Protein AF-A0A101ISM5-F1 (afdb_monomer_lite)

Organism: NCBI:txid2198

pLDDT: mean 78.69, std 13.09, range [30.47, 94.75]

Structure (mmCIF, N/CA/C/O backbone):
data_AF-A0A101ISM5-F1
#
_entry.id   AF-A0A101ISM5-F1
#
loop_
_atom_site.group_PDB
_atom_site.id
_atom_site.type_symbol
_atom_site.label_atom_id
_atom_site.label_alt_id
_atom_site.label_comp_id
_atom_site.label_asym_id
_atom_site.label_entity_id
_atom_site.label_seq_id
_atom_site.pdbx_PDB_ins_code
_atom_site.Cartn_x
_atom_site.Cartn_y
_atom_site.Cartn_z
_atom_site.occupancy
_atom_site.B_iso_or_equiv
_atom_site.auth_seq_id
_atom_site.auth_comp_id
_atom_site.auth_asym_id
_atom_site.auth_atom_id
_atom_site.pdbx_PDB_model_num
ATOM 1 N N . THR A 1 1 ? 7.641 29.509 -2.099 1.00 71.19 1 THR A N 1
ATOM 2 C CA . THR A 1 1 ? 7.138 29.286 -0.726 1.00 71.19 1 THR A CA 1
ATOM 3 C C . THR A 1 1 ? 8.005 28.222 -0.082 1.00 71.19 1 THR A C 1
ATOM 5 O O . THR A 1 1 ? 8.695 27.517 -0.811 1.00 71.19 1 THR A O 1
ATOM 8 N N . ASP A 1 2 ? 7.978 28.062 1.239 1.00 62.50 2 ASP A N 1
ATOM 9 C CA . ASP A 1 2 ? 8.777 27.018 1.908 1.00 62.50 2 ASP A CA 1
ATOM 10 C C . ASP A 1 2 ? 8.403 25.605 1.426 1.00 62.50 2 ASP A C 1
ATOM 12 O O . ASP A 1 2 ? 9.260 24.740 1.279 1.00 62.50 2 ASP A O 1
ATOM 16 N N . VAL A 1 3 ? 7.132 25.402 1.059 1.00 55.06 3 VAL A N 1
ATOM 17 C CA . VAL A 1 3 ? 6.641 24.162 0.438 1.00 55.06 3 VAL A CA 1
ATOM 18 C C . VAL A 1 3 ? 7.275 23.925 -0.932 1.00 55.06 3 VAL A C 1
ATOM 20 O O . VAL A 1 3 ? 7.719 22.818 -1.216 1.00 55.06 3 VAL A O 1
ATOM 23 N N . GLU A 1 4 ? 7.352 24.955 -1.780 1.00 59.62 4 GLU A N 1
ATOM 24 C CA . GLU A 1 4 ? 8.033 24.840 -3.075 1.00 59.62 4 GLU A CA 1
ATOM 25 C C . GLU A 1 4 ? 9.515 24.505 -2.884 1.00 59.62 4 GLU A C 1
ATOM 27 O O . GLU A 1 4 ? 10.037 23.660 -3.608 1.00 59.62 4 GLU A O 1
ATOM 32 N N . LEU A 1 5 ? 10.176 25.104 -1.886 1.00 68.94 5 LEU A N 1
ATOM 33 C CA . LEU A 1 5 ? 11.575 24.815 -1.573 1.00 68.94 5 LEU A CA 1
ATOM 34 C C . LEU A 1 5 ? 11.770 23.347 -1.168 1.00 68.94 5 LEU A C 1
ATOM 36 O O . LEU A 1 5 ? 12.603 22.667 -1.760 1.00 68.94 5 LEU A O 1
ATOM 40 N N . ALA A 1 6 ? 10.950 22.834 -0.246 1.00 60.19 6 ALA A N 1
ATOM 41 C CA . ALA A 1 6 ? 10.998 21.436 0.182 1.00 60.19 6 ALA A CA 1
ATOM 42 C C . ALA A 1 6 ? 10.691 20.459 -0.970 1.00 60.19 6 ALA A C 1
ATOM 44 O O . ALA A 1 6 ? 11.311 19.400 -1.084 1.00 60.19 6 ALA A O 1
ATOM 45 N N . CYS A 1 7 ? 9.767 20.820 -1.870 1.00 60.38 7 CYS A N 1
ATOM 46 C CA . CYS A 1 7 ? 9.518 20.050 -3.087 1.00 60.38 7 CYS A CA 1
ATOM 47 C C . CYS A 1 7 ? 10.750 20.011 -3.994 1.00 60.38 7 CYS A C 1
ATOM 49 O O . CYS A 1 7 ? 11.085 18.940 -4.497 1.00 60.38 7 CYS A O 1
ATOM 51 N N . PHE A 1 8 ? 11.435 21.141 -4.195 1.00 79.81 8 PHE A N 1
ATOM 52 C CA . PHE A 1 8 ? 12.680 21.155 -4.960 1.00 79.81 8 PHE A CA 1
ATOM 53 C C . PHE A 1 8 ? 13.759 20.320 -4.275 1.00 79.81 8 PHE A C 1
ATOM 55 O O . PHE A 1 8 ? 14.357 19.485 -4.939 1.00 79.81 8 PHE A O 1
ATOM 62 N N . GLU A 1 9 ? 13.974 20.468 -2.970 1.00 75.12 9 GLU A N 1
ATOM 63 C CA . GLU A 1 9 ? 14.980 19.698 -2.228 1.00 75.12 9 GLU A CA 1
ATOM 64 C C . GLU A 1 9 ? 14.767 18.184 -2.350 1.00 75.12 9 GLU A C 1
ATOM 66 O O . GLU A 1 9 ? 15.716 17.445 -2.619 1.00 75.12 9 GLU A O 1
ATOM 71 N N . ASN A 1 10 ? 13.520 17.720 -2.237 1.00 65.19 10 ASN A N 1
ATOM 72 C CA . ASN A 1 10 ? 13.190 16.305 -2.371 1.00 65.19 10 ASN A CA 1
ATOM 73 C C . ASN A 1 10 ? 13.305 15.822 -3.831 1.00 65.19 10 ASN A C 1
ATOM 75 O O . ASN A 1 10 ? 14.076 14.906 -4.122 1.00 65.19 10 ASN A O 1
ATOM 79 N N . LEU A 1 11 ? 12.613 16.478 -4.771 1.00 75.06 11 LEU A N 1
ATOM 80 C CA . LEU A 1 11 ? 12.537 16.037 -6.170 1.00 75.06 11 LEU A CA 1
ATOM 81 C C . LEU A 1 11 ? 13.864 16.183 -6.922 1.00 75.06 11 LEU A C 1
ATOM 83 O O . LEU A 1 11 ? 14.089 15.489 -7.911 1.00 75.06 11 LEU A O 1
ATOM 87 N N . TRP A 1 12 ? 14.742 17.090 -6.489 1.00 83.12 12 TRP A N 1
ATOM 88 C CA . TRP A 1 12 ? 16.084 17.256 -7.052 1.00 83.12 12 TRP A CA 1
ATOM 89 C C . TRP A 1 12 ? 17.178 16.518 -6.290 1.00 83.12 12 TRP A C 1
ATOM 91 O O . TRP A 1 12 ? 18.335 16.582 -6.716 1.00 83.12 12 TRP A O 1
ATOM 101 N N . SER A 1 13 ? 16.838 15.795 -5.222 1.00 79.19 13 SER A N 1
ATOM 102 C CA . SER A 1 13 ? 17.771 14.873 -4.583 1.00 79.19 13 SER A CA 1
ATOM 103 C C . SER A 1 13 ? 18.265 13.824 -5.587 1.00 79.19 13 SER A C 1
ATOM 105 O O . SER A 1 13 ? 17.582 13.489 -6.562 1.00 79.19 13 SER A O 1
ATOM 107 N N . GLU A 1 14 ? 19.464 13.283 -5.366 1.00 85.38 14 GLU A N 1
ATOM 108 C CA . GLU A 1 14 ? 19.982 12.197 -6.208 1.00 85.38 14 GLU A CA 1
ATOM 109 C C . GLU A 1 14 ? 19.072 10.961 -6.148 1.00 85.38 14 GLU A C 1
ATOM 111 O O . GLU A 1 14 ? 18.864 10.314 -7.169 1.00 85.38 14 GLU A O 1
ATOM 116 N N . HIS A 1 15 ? 18.474 10.698 -4.981 1.00 76.75 15 HIS A N 1
ATOM 117 C CA . HIS A 1 15 ? 17.564 9.578 -4.741 1.00 76.75 15 HIS A CA 1
ATOM 118 C C . HIS A 1 15 ? 16.323 9.616 -5.646 1.00 76.75 15 HIS A C 1
ATOM 120 O O . HIS A 1 15 ? 15.922 8.584 -6.170 1.00 76.75 15 HIS A O 1
ATOM 126 N N . CYS A 1 16 ? 15.747 10.800 -5.884 1.00 71.38 16 CYS A N 1
ATOM 127 C CA . CYS A 1 16 ? 14.566 10.936 -6.742 1.00 71.38 16 CYS A CA 1
ATOM 128 C C . CYS A 1 16 ? 14.903 11.220 -8.213 1.00 71.38 16 CYS A C 1
ATOM 130 O O . CYS A 1 16 ? 14.173 10.804 -9.110 1.00 71.38 16 CYS A O 1
ATOM 132 N N . SER A 1 17 ? 15.978 11.966 -8.485 1.00 82.38 17 SER A N 1
ATOM 133 C CA . SER A 1 17 ? 16.252 12.490 -9.833 1.00 82.38 17 SER A CA 1
ATOM 134 C C . SER A 1 17 ? 17.306 11.724 -10.623 1.00 82.38 17 SER A C 1
ATOM 136 O O . SER A 1 17 ? 17.418 11.945 -11.836 1.00 82.38 17 SER A O 1
ATOM 138 N N . TYR A 1 18 ? 18.082 10.853 -9.964 1.00 85.69 18 TYR A N 1
ATOM 139 C CA . TYR A 1 18 ? 19.174 10.092 -10.577 1.00 85.69 18 TYR A CA 1
ATOM 140 C C . TYR A 1 18 ? 20.141 10.995 -11.360 1.00 85.69 18 TYR A C 1
ATOM 142 O O . TYR A 1 18 ? 20.622 10.641 -12.436 1.00 85.69 18 TYR A O 1
ATOM 150 N N . ARG A 1 19 ? 20.370 12.227 -10.891 1.00 89.50 19 ARG A N 1
ATOM 151 C CA . ARG A 1 19 ? 21.011 13.294 -11.674 1.00 89.50 19 ARG A CA 1
ATOM 152 C C . ARG A 1 19 ? 22.393 12.895 -12.180 1.00 89.50 19 ARG A C 1
ATOM 154 O O . ARG A 1 19 ? 22.721 13.191 -13.330 1.00 89.50 19 ARG A O 1
ATOM 161 N N . SER A 1 20 ? 23.184 12.229 -11.347 1.00 91.94 20 SER A N 1
ATOM 162 C CA . SER A 1 20 ? 24.537 11.795 -11.697 1.00 91.94 20 SER A CA 1
ATOM 163 C C . SER A 1 20 ? 24.559 10.532 -12.566 1.00 91.94 20 SER A C 1
ATOM 165 O O . SER A 1 20 ? 25.438 10.375 -13.413 1.00 91.94 20 SER A O 1
ATOM 167 N N . THR A 1 21 ? 23.575 9.646 -12.400 1.00 90.56 21 THR A N 1
ATOM 168 C CA . THR A 1 21 ? 23.575 8.293 -12.982 1.00 90.56 21 THR A CA 1
ATOM 169 C C . THR A 1 21 ? 22.710 8.165 -14.235 1.00 90.56 21 THR A C 1
ATOM 171 O O . THR A 1 21 ? 22.999 7.338 -15.099 1.00 90.56 21 THR A O 1
ATOM 174 N N . ARG A 1 22 ? 21.703 9.025 -14.417 1.00 90.69 22 ARG A N 1
ATOM 175 C CA . ARG A 1 22 ? 20.776 9.017 -15.561 1.00 90.69 22 ARG A CA 1
ATOM 176 C C . ARG A 1 22 ? 21.466 9.008 -16.934 1.00 90.69 22 ARG A C 1
ATOM 178 O O . ARG A 1 22 ? 20.986 8.274 -17.800 1.00 90.69 22 ARG A O 1
ATOM 185 N N . PRO A 1 23 ? 22.553 9.768 -17.195 1.00 92.75 23 PRO A N 1
ATOM 186 C CA . PRO A 1 23 ? 23.247 9.695 -18.483 1.00 92.75 23 PRO A CA 1
ATOM 187 C C . PRO A 1 23 ? 23.843 8.312 -18.761 1.00 92.75 23 PRO A C 1
ATOM 189 O O . PRO A 1 23 ? 23.818 7.865 -19.904 1.00 92.75 23 PRO A O 1
ATOM 192 N N . LEU A 1 24 ? 24.333 7.630 -17.721 1.00 94.00 24 LEU A N 1
ATOM 193 C CA . LEU A 1 24 ? 24.894 6.286 -17.820 1.00 94.00 24 LEU A CA 1
ATOM 194 C C . LEU A 1 24 ? 23.792 5.233 -17.962 1.00 94.00 24 LEU A C 1
ATOM 196 O O . LEU A 1 24 ? 23.883 4.379 -18.830 1.00 94.00 24 LEU A O 1
ATOM 200 N N . LEU A 1 25 ? 22.715 5.317 -17.177 1.00 89.69 25 LEU A N 1
ATOM 201 C CA . LEU A 1 25 ? 21.609 4.351 -17.242 1.00 89.69 25 LEU A CA 1
ATOM 202 C C . LEU A 1 25 ? 20.943 4.303 -18.626 1.00 89.69 25 LEU A C 1
ATOM 204 O O . LEU A 1 25 ? 20.472 3.254 -19.053 1.00 89.69 25 LEU A O 1
ATOM 208 N N . ARG A 1 26 ? 20.961 5.418 -19.367 1.00 89.19 26 ARG A N 1
ATOM 209 C CA . ARG A 1 26 ? 20.464 5.491 -20.750 1.00 89.19 26 ARG A CA 1
ATOM 210 C C . ARG A 1 26 ? 21.277 4.687 -21.764 1.00 89.19 26 ARG A C 1
ATOM 212 O O . ARG A 1 26 ? 20.794 4.502 -22.876 1.00 89.19 26 ARG A O 1
ATOM 219 N N . THR A 1 27 ? 22.492 4.257 -21.430 1.00 93.62 27 THR A N 1
ATOM 220 C CA . THR A 1 27 ? 23.317 3.444 -22.337 1.00 93.62 27 THR A CA 1
ATOM 221 C C . THR A 1 27 ? 23.001 1.955 -22.237 1.00 93.62 27 THR A C 1
ATOM 223 O O . THR A 1 27 ? 23.425 1.186 -23.099 1.00 93.62 27 THR A O 1
ATOM 226 N N . LEU A 1 28 ? 22.256 1.539 -21.208 1.00 93.06 28 LEU A N 1
ATOM 227 C CA . LEU A 1 28 ? 21.867 0.149 -21.021 1.00 93.06 28 LEU A CA 1
ATOM 228 C C . LEU A 1 28 ? 20.813 -0.267 -22.060 1.00 93.06 28 LEU A C 1
ATOM 230 O O . LEU A 1 28 ? 19.957 0.540 -22.429 1.00 93.06 28 LEU A O 1
ATOM 234 N N . PRO A 1 29 ? 20.835 -1.524 -22.532 1.00 91.25 29 PRO A N 1
ATOM 235 C CA . PRO A 1 29 ? 19.789 -2.039 -23.403 1.00 91.25 29 PRO A CA 1
ATOM 236 C C . PRO A 1 29 ? 18.484 -2.193 -22.613 1.00 91.25 29 PRO A C 1
ATOM 238 O O . PRO A 1 29 ? 18.418 -2.944 -21.644 1.00 91.25 29 PRO A O 1
ATOM 241 N N . THR A 1 30 ? 17.442 -1.480 -23.034 1.00 88.75 30 THR A N 1
ATOM 242 C CA . THR A 1 30 ? 16.145 -1.425 -22.333 1.00 88.75 30 THR A CA 1
ATOM 243 C C . THR A 1 30 ? 14.970 -1.966 -23.145 1.00 88.75 30 THR A C 1
ATOM 245 O O . THR A 1 30 ? 13.842 -1.976 -22.659 1.00 88.75 30 THR A O 1
ATOM 248 N N . ALA A 1 31 ? 15.221 -2.424 -24.372 1.00 87.75 31 ALA A N 1
ATOM 249 C CA . ALA A 1 31 ? 14.213 -2.945 -25.287 1.00 87.75 31 ALA A CA 1
ATOM 250 C C . ALA A 1 31 ? 14.601 -4.341 -25.793 1.00 87.75 31 ALA A C 1
ATOM 252 O O . ALA A 1 31 ? 15.780 -4.645 -25.972 1.00 87.75 31 ALA A O 1
ATOM 253 N N . GLY A 1 32 ? 13.596 -5.174 -26.057 1.00 91.88 32 GLY A N 1
ATOM 254 C CA . GLY A 1 32 ? 13.744 -6.529 -26.585 1.00 91.88 32 GLY A CA 1
ATOM 255 C C . GLY A 1 32 ? 12.377 -7.143 -26.888 1.00 91.88 32 GLY A C 1
ATOM 256 O O . GLY A 1 32 ? 11.368 -6.624 -26.419 1.00 91.88 32 GLY A O 1
ATOM 257 N N . SER A 1 33 ? 12.329 -8.236 -27.659 1.00 91.94 33 SER A N 1
ATOM 258 C CA . SER A 1 33 ? 11.064 -8.903 -28.036 1.00 91.94 33 SER A CA 1
ATOM 259 C C . SER A 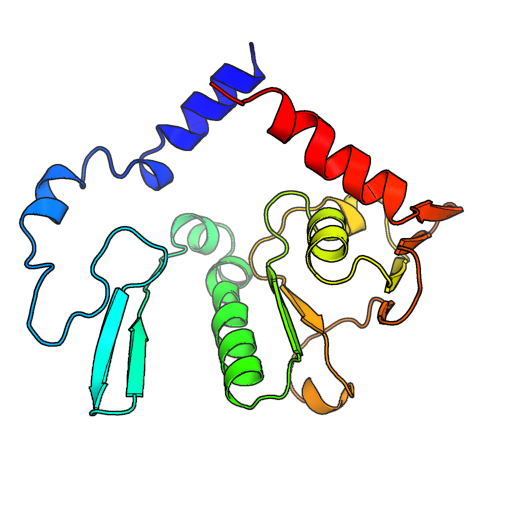1 33 ? 10.259 -9.386 -26.830 1.00 91.94 33 SER A C 1
ATOM 261 O O . SER A 1 33 ? 9.031 -9.372 -26.853 1.00 91.94 33 SER A O 1
ATOM 263 N N . GLU A 1 34 ? 10.965 -9.757 -25.763 1.00 92.31 34 GLU A N 1
ATOM 264 C CA . GLU A 1 34 ? 10.369 -10.228 -24.516 1.00 92.31 34 GLU A CA 1
ATOM 265 C C . GLU A 1 34 ? 10.096 -9.094 -23.521 1.00 92.31 34 GLU A C 1
ATOM 267 O O . GLU A 1 34 ? 9.502 -9.335 -22.478 1.00 92.31 34 GLU A O 1
ATOM 272 N N . VAL A 1 35 ? 10.505 -7.852 -23.800 1.00 90.06 35 VAL A N 1
ATOM 273 C CA . VAL A 1 35 ? 10.257 -6.716 -22.901 1.00 90.06 35 VAL A CA 1
ATOM 274 C C . VAL A 1 35 ? 8.894 -6.121 -23.236 1.00 90.06 35 VAL A C 1
ATOM 276 O O . VAL A 1 35 ? 8.731 -5.453 -24.253 1.00 90.06 35 VAL A O 1
ATOM 279 N N . LEU A 1 36 ? 7.908 -6.365 -22.373 1.00 82.00 36 LEU A N 1
ATOM 280 C CA . LEU A 1 36 ? 6.557 -5.816 -22.517 1.00 82.00 36 LEU A CA 1
ATOM 281 C C . LEU A 1 36 ? 6.489 -4.372 -22.005 1.00 82.00 36 LEU A C 1
ATOM 283 O O . LEU A 1 36 ? 5.825 -3.537 -22.615 1.00 82.00 36 LEU A O 1
ATOM 287 N N . LEU A 1 37 ? 7.202 -4.083 -20.911 1.00 82.94 37 LEU A N 1
ATOM 288 C CA . LEU A 1 37 ? 7.383 -2.744 -20.352 1.00 82.94 37 LEU A CA 1
ATOM 289 C C . LEU A 1 37 ? 8.827 -2.591 -19.858 1.00 82.94 37 LEU A C 1
ATOM 291 O O . LEU A 1 37 ? 9.281 -3.351 -19.004 1.00 82.94 37 LEU A O 1
ATOM 295 N N . GLY A 1 38 ? 9.556 -1.631 -20.429 1.00 79.31 38 GLY A N 1
ATOM 296 C CA . GLY A 1 38 ? 10.930 -1.310 -20.038 1.00 79.31 38 GLY A CA 1
ATOM 297 C C . GLY A 1 38 ? 11.013 -0.338 -18.850 1.00 79.31 38 GLY A C 1
ATOM 298 O O . GLY A 1 38 ? 9.994 0.010 -18.259 1.00 79.31 38 GLY A O 1
ATOM 299 N N . PRO A 1 39 ? 12.220 0.143 -18.505 1.00 76.25 39 PRO A N 1
ATOM 300 C CA . PRO A 1 39 ? 12.436 1.094 -17.415 1.00 76.25 39 PRO A CA 1
ATOM 301 C C . PRO A 1 39 ? 11.712 2.427 -17.647 1.00 76.25 39 PRO A C 1
ATOM 303 O O . PRO A 1 39 ? 11.758 2.978 -18.749 1.00 76.25 39 PRO A O 1
ATOM 306 N N . GLY A 1 40 ? 11.106 2.973 -16.591 1.00 69.06 40 GLY A N 1
ATOM 307 C CA . GLY A 1 40 ? 10.321 4.213 -16.643 1.00 69.06 40 GLY A CA 1
ATOM 308 C C . GLY A 1 40 ? 9.084 4.208 -15.741 1.00 69.06 40 GLY A C 1
ATOM 309 O O . GLY A 1 40 ? 8.512 5.269 -15.516 1.00 69.06 40 GLY A O 1
ATOM 310 N N . ASP A 1 41 ? 8.725 3.036 -15.225 1.00 67.38 41 ASP A N 1
ATOM 311 C CA . ASP A 1 41 ? 7.679 2.792 -14.229 1.00 67.38 41 ASP A CA 1
ATOM 312 C C . ASP A 1 41 ? 8.282 2.028 -13.027 1.00 67.38 41 ASP A C 1
ATOM 314 O O . ASP A 1 41 ? 9.475 1.700 -13.050 1.00 67.38 41 ASP A O 1
ATOM 318 N N . ASP A 1 42 ? 7.485 1.715 -12.003 1.00 65.81 42 ASP A N 1
ATOM 319 C CA . ASP A 1 42 ? 7.959 1.107 -10.740 1.00 65.81 42 ASP A CA 1
ATOM 320 C C . ASP A 1 42 ? 8.550 -0.314 -10.899 1.00 65.81 42 ASP A C 1
ATOM 322 O O . ASP A 1 42 ? 9.284 -0.801 -10.035 1.00 65.81 42 ASP A O 1
ATOM 326 N N . ALA A 1 43 ? 8.255 -1.000 -12.007 1.00 66.75 43 ALA A N 1
ATOM 327 C CA . ALA A 1 43 ? 8.825 -2.303 -12.343 1.00 66.75 43 ALA A CA 1
ATOM 328 C C . ALA A 1 43 ? 8.909 -2.509 -13.861 1.00 66.75 43 ALA A C 1
ATOM 330 O O . ALA A 1 43 ? 8.068 -2.030 -14.623 1.00 66.75 43 ALA A O 1
ATOM 331 N N . ALA A 1 44 ? 9.893 -3.293 -14.301 1.00 74.50 44 ALA A N 1
ATOM 332 C CA . ALA A 1 44 ? 9.944 -3.782 -15.674 1.00 74.50 44 ALA A CA 1
ATOM 333 C C . ALA A 1 44 ? 9.053 -5.022 -15.820 1.00 74.50 44 ALA A C 1
ATOM 335 O O . ALA A 1 44 ? 9.010 -5.869 -14.926 1.00 74.50 44 ALA A O 1
ATOM 336 N N . ILE A 1 45 ? 8.378 -5.164 -16.960 1.00 79.81 45 ILE A N 1
ATOM 337 C CA . ILE A 1 45 ? 7.553 -6.336 -17.267 1.00 79.81 45 ILE A CA 1
ATOM 338 C C . ILE A 1 45 ? 8.161 -7.075 -18.450 1.00 79.81 45 ILE A C 1
ATOM 340 O O . ILE A 1 45 ? 8.310 -6.514 -19.539 1.00 79.81 45 ILE A O 1
ATOM 344 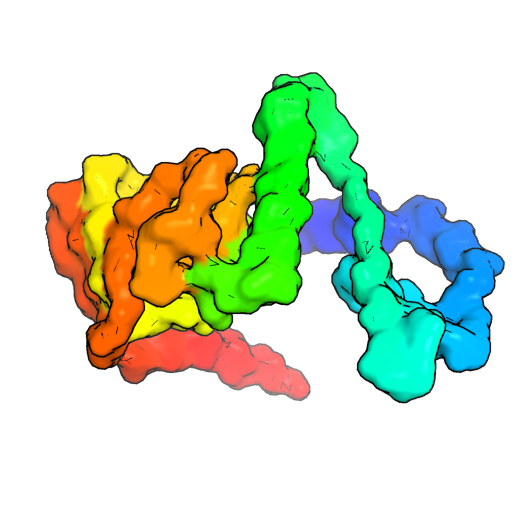N N . VAL A 1 46 ? 8.468 -8.354 -18.251 1.00 84.75 46 VAL A N 1
ATOM 345 C CA . VAL A 1 46 ? 9.028 -9.230 -19.284 1.00 84.75 46 VAL A CA 1
ATOM 346 C C . VAL A 1 46 ? 8.139 -10.446 -19.513 1.00 84.75 46 VAL A C 1
ATOM 348 O O . VAL A 1 46 ? 7.575 -11.009 -18.577 1.00 84.75 46 VAL A O 1
ATOM 351 N N . ARG A 1 47 ? 7.987 -10.859 -20.769 1.00 85.94 47 ARG A N 1
ATOM 352 C CA . ARG A 1 47 ? 7.262 -12.067 -21.155 1.00 85.94 47 ARG A CA 1
ATOM 353 C C . ARG A 1 47 ? 8.019 -13.292 -20.651 1.00 85.94 47 ARG A C 1
ATOM 355 O O . ARG A 1 47 ? 9.229 -13.397 -20.825 1.00 85.94 47 ARG A O 1
ATOM 362 N N . PHE A 1 48 ? 7.289 -14.220 -20.042 1.00 87.44 48 PHE A N 1
ATOM 363 C CA . PHE A 1 48 ? 7.823 -15.512 -19.612 1.00 87.44 48 PHE A CA 1
ATOM 364 C C . PHE A 1 48 ? 7.258 -16.663 -20.449 1.00 87.44 48 PHE A C 1
ATOM 366 O O . PHE A 1 48 ? 7.965 -17.620 -20.752 1.00 87.44 48 PHE A O 1
ATOM 373 N N . SER A 1 49 ? 5.993 -16.552 -20.864 1.00 89.62 49 SER A N 1
ATOM 374 C CA . SER A 1 49 ? 5.345 -17.449 -21.821 1.00 89.62 49 SER A CA 1
ATOM 375 C C . SER A 1 49 ? 4.255 -16.712 -22.610 1.00 89.62 49 SER A C 1
ATOM 377 O O . SER A 1 49 ? 4.028 -15.514 -22.425 1.00 89.62 49 SER A O 1
ATOM 379 N N . ASP A 1 50 ? 3.538 -17.424 -23.479 1.00 84.56 50 ASP A N 1
ATOM 380 C CA . ASP A 1 50 ? 2.424 -16.853 -24.246 1.00 84.56 50 ASP A CA 1
ATOM 381 C C . ASP A 1 50 ? 1.290 -16.318 -23.357 1.00 84.56 50 ASP A C 1
ATOM 383 O O . ASP A 1 50 ? 0.578 -15.394 -23.747 1.00 84.56 50 ASP A O 1
ATOM 387 N N . THR A 1 51 ? 1.144 -16.864 -22.148 1.00 84.31 51 THR A N 1
ATOM 388 C CA . THR A 1 51 ? 0.055 -16.542 -21.215 1.00 84.31 51 THR A CA 1
ATOM 389 C C . THR A 1 51 ? 0.529 -15.908 -19.907 1.00 84.31 51 THR A C 1
ATOM 391 O O . THR A 1 51 ? -0.303 -15.610 -19.053 1.00 84.31 51 THR A O 1
ATOM 394 N N . CYS A 1 52 ? 1.838 -15.707 -19.720 1.00 77.75 52 CYS A N 1
ATOM 395 C CA . CYS A 1 52 ? 2.409 -15.246 -18.455 1.00 77.75 52 CYS A CA 1
ATOM 396 C C . CYS A 1 52 ? 3.557 -14.245 -18.656 1.00 77.75 52 CYS A C 1
ATOM 398 O O . CYS A 1 52 ? 4.374 -14.371 -19.574 1.00 77.75 52 CYS A O 1
ATOM 400 N N . ALA A 1 53 ? 3.639 -13.264 -17.758 1.00 74.56 53 ALA A N 1
ATOM 401 C CA . ALA A 1 53 ? 4.695 -12.263 -17.700 1.00 74.56 53 ALA A CA 1
ATOM 402 C C . ALA A 1 53 ? 5.191 -12.088 -16.258 1.00 74.56 53 ALA A C 1
ATOM 404 O O . ALA A 1 53 ? 4.452 -12.323 -15.304 1.00 74.56 53 ALA A O 1
ATOM 405 N N . LEU A 1 54 ? 6.441 -11.659 -16.112 1.00 70.56 54 LEU A N 1
ATOM 406 C CA . LEU A 1 54 ? 7.083 -11.364 -14.838 1.00 70.56 54 LEU A CA 1
ATOM 407 C C . LEU A 1 54 ? 7.206 -9.850 -14.678 1.00 70.56 54 LEU A C 1
ATOM 409 O O . LEU A 1 54 ? 7.769 -9.189 -15.548 1.00 70.56 54 LEU A O 1
ATOM 413 N N . ALA A 1 55 ? 6.720 -9.322 -13.556 1.00 78.12 55 ALA A N 1
ATOM 414 C CA . ALA A 1 55 ? 7.009 -7.962 -13.113 1.00 78.12 55 ALA A CA 1
ATOM 415 C C . ALA A 1 55 ? 8.211 -7.998 -12.159 1.00 78.12 55 ALA A C 1
ATOM 417 O O . ALA A 1 55 ? 8.169 -8.674 -11.130 1.00 78.12 55 ALA A O 1
ATOM 418 N N . ILE A 1 56 ? 9.295 -7.310 -12.516 1.00 68.31 56 ILE A N 1
ATOM 419 C CA . ILE A 1 56 ? 10.575 -7.352 -11.806 1.00 68.31 56 ILE A CA 1
ATOM 420 C C . ILE A 1 56 ? 11.008 -5.923 -11.474 1.00 68.31 56 ILE A C 1
ATOM 422 O O . ILE A 1 56 ? 11.166 -5.083 -12.359 1.00 68.31 56 ILE A O 1
ATOM 426 N N . GLY A 1 57 ? 11.238 -5.674 -10.189 1.00 71.44 57 GLY A N 1
ATOM 427 C CA . GLY A 1 57 ? 11.815 -4.443 -9.658 1.00 71.44 57 GLY A CA 1
ATOM 428 C C . GLY A 1 57 ? 12.790 -4.783 -8.534 1.00 71.44 57 GLY A C 1
ATOM 429 O O . GLY A 1 57 ? 12.595 -5.765 -7.814 1.00 71.44 57 GLY A O 1
ATOM 430 N N . MET A 1 58 ? 13.856 -3.999 -8.414 1.00 72.88 58 MET A N 1
ATOM 431 C CA . MET A 1 58 ? 14.873 -4.134 -7.374 1.00 72.88 58 MET A CA 1
ATOM 432 C C . MET A 1 58 ? 15.153 -2.742 -6.822 1.00 72.88 58 MET A C 1
ATOM 434 O O . MET A 1 58 ? 15.480 -1.845 -7.591 1.00 72.88 58 MET A O 1
ATOM 438 N N . GLU A 1 59 ? 15.043 -2.585 -5.509 1.00 70.44 59 GLU A N 1
ATOM 439 C CA . GLU A 1 59 ? 15.274 -1.322 -4.806 1.00 70.44 59 GLU A CA 1
ATOM 440 C C . GLU A 1 59 ? 16.267 -1.553 -3.665 1.00 70.44 59 GLU A C 1
ATOM 442 O O . GLU A 1 59 ? 16.465 -2.686 -3.217 1.00 70.44 59 GLU A O 1
ATOM 447 N N . SER A 1 60 ? 16.911 -0.487 -3.196 1.00 62.69 60 SER A N 1
ATOM 448 C CA . SER A 1 60 ? 17.871 -0.554 -2.100 1.00 62.69 60 SER A CA 1
ATOM 449 C C . SER A 1 60 ? 17.472 0.378 -0.960 1.00 62.69 60 SER A C 1
ATOM 451 O O . SER A 1 60 ? 16.982 1.479 -1.180 1.00 62.69 60 SER A O 1
ATOM 453 N N . HIS A 1 61 ? 17.728 -0.031 0.280 1.00 68.12 61 HIS A N 1
ATOM 454 C CA . HIS A 1 61 ? 17.383 0.754 1.471 1.00 68.12 61 HIS A CA 1
ATOM 455 C C . HIS A 1 61 ? 18.623 1.047 2.319 1.00 68.12 61 HIS A C 1
ATOM 457 O O . HIS A 1 61 ? 18.647 0.891 3.538 1.00 68.12 61 HIS A O 1
ATOM 463 N N . ASN A 1 62 ? 19.695 1.459 1.645 1.00 70.50 62 ASN A N 1
ATOM 464 C CA . ASN A 1 62 ? 21.046 1.459 2.207 1.00 70.50 62 ASN A CA 1
ATOM 465 C C . ASN A 1 62 ? 21.219 2.462 3.354 1.00 70.50 62 ASN A C 1
ATOM 467 O O . ASN A 1 62 ? 21.769 2.116 4.395 1.00 70.50 62 ASN A O 1
ATOM 471 N N . HIS A 1 63 ? 20.756 3.704 3.175 1.00 62.91 63 HIS A N 1
ATOM 472 C CA . HIS A 1 63 ? 20.927 4.747 4.189 1.00 62.91 63 HIS A CA 1
ATOM 473 C C . HIS A 1 63 ? 20.064 4.493 5.438 1.00 62.91 63 HIS A C 1
ATOM 475 O O . HIS A 1 63 ? 20.620 4.536 6.533 1.00 62.91 63 HIS A O 1
ATOM 481 N N . PRO A 1 64 ? 18.771 4.120 5.315 1.00 60.22 64 PRO A N 1
ATOM 482 C CA . PRO A 1 64 ? 17.981 3.693 6.468 1.00 60.22 64 PRO A CA 1
ATOM 483 C C . PRO A 1 64 ? 18.564 2.459 7.163 1.00 60.22 64 PRO A C 1
ATOM 485 O O . PRO A 1 64 ? 18.702 2.481 8.376 1.00 60.22 64 PRO A O 1
ATOM 488 N N . SER A 1 65 ? 19.006 1.440 6.413 1.00 62.78 65 SER A N 1
ATOM 489 C CA . SER A 1 65 ? 19.602 0.218 6.989 1.00 62.78 65 SER A CA 1
ATOM 490 C C . SER A 1 65 ? 20.942 0.454 7.688 1.00 62.78 65 SER A C 1
ATOM 492 O O . SER A 1 65 ? 21.349 -0.336 8.533 1.00 62.78 65 SER A O 1
ATOM 494 N N . TYR A 1 66 ? 21.660 1.523 7.337 1.00 67.81 66 TYR A N 1
ATOM 495 C CA . TYR A 1 66 ? 22.874 1.922 8.047 1.00 67.81 66 TYR A CA 1
ATOM 496 C C . TYR A 1 66 ? 22.562 2.567 9.406 1.00 67.81 66 TYR A C 1
ATOM 498 O O . TYR A 1 66 ? 23.341 2.425 10.345 1.00 67.81 66 TYR A O 1
ATOM 506 N N . VAL A 1 67 ? 21.436 3.280 9.502 1.00 65.19 67 VAL A N 1
ATOM 507 C CA . VAL A 1 67 ? 21.001 3.978 10.720 1.00 65.19 67 VAL A CA 1
ATOM 508 C C . VAL A 1 67 ? 20.240 3.034 11.653 1.00 65.19 67 VAL A C 1
ATOM 510 O O . VAL A 1 67 ? 20.542 2.993 12.843 1.00 65.19 67 VAL A O 1
ATOM 513 N N . ASP A 1 68 ? 19.309 2.250 11.107 1.00 59.12 68 ASP A N 1
ATOM 514 C CA . ASP A 1 68 ? 18.589 1.175 11.788 1.00 59.12 68 ASP A CA 1
ATOM 515 C C . ASP A 1 68 ? 18.588 -0.094 10.912 1.00 59.12 68 ASP A C 1
ATOM 517 O O . ASP A 1 68 ? 17.814 -0.204 9.953 1.00 59.12 68 ASP A O 1
ATOM 521 N N . PRO A 1 69 ? 19.465 -1.066 11.213 1.00 61.69 69 PRO A N 1
ATOM 522 C CA . PRO A 1 69 ? 19.587 -2.288 10.426 1.00 61.69 69 PRO A CA 1
ATOM 523 C C . PRO A 1 69 ? 18.340 -3.172 10.423 1.00 61.69 69 PRO A C 1
ATOM 525 O O . PRO A 1 69 ? 18.158 -3.928 9.470 1.00 61.69 69 PRO A O 1
ATOM 528 N N . TYR A 1 70 ? 17.506 -3.121 11.466 1.00 53.75 70 TYR A N 1
ATOM 529 C CA . TYR A 1 70 ? 16.338 -3.995 11.577 1.00 53.75 70 TYR A CA 1
ATOM 530 C C . TYR A 1 70 ? 15.182 -3.431 10.752 1.00 53.75 70 TYR A C 1
ATOM 532 O O . TYR A 1 70 ? 14.670 -4.110 9.860 1.00 53.75 70 TYR A O 1
ATOM 540 N N . ASP A 1 71 ? 14.856 -2.156 10.956 1.00 52.53 71 ASP A N 1
ATOM 541 C CA . ASP A 1 71 ? 13.751 -1.499 10.255 1.00 52.53 71 ASP A CA 1
ATOM 542 C C . ASP A 1 71 ? 14.107 -1.143 8.800 1.00 52.53 71 ASP A C 1
ATOM 544 O O . ASP A 1 71 ? 13.253 -1.186 7.912 1.00 52.53 71 ASP A O 1
ATOM 548 N N . GLY A 1 72 ? 15.382 -0.874 8.498 1.00 53.16 72 GLY A N 1
ATOM 549 C CA . GLY A 1 72 ? 15.850 -0.682 7.122 1.00 53.16 72 GLY A CA 1
ATOM 550 C C . GLY A 1 72 ? 15.778 -1.959 6.273 1.00 53.16 72 GLY A C 1
ATOM 551 O O . GLY A 1 72 ? 15.403 -1.902 5.096 1.00 53.16 72 GLY A O 1
ATOM 552 N N . ALA A 1 73 ? 16.058 -3.117 6.883 1.00 53.81 73 ALA A N 1
ATOM 553 C CA . ALA A 1 73 ? 15.916 -4.431 6.254 1.00 53.81 73 ALA A CA 1
ATOM 554 C C . ALA A 1 73 ? 14.461 -4.945 6.237 1.00 53.81 73 ALA A C 1
ATOM 556 O O . ALA A 1 73 ? 14.107 -5.757 5.378 1.00 53.81 73 ALA A O 1
ATOM 557 N N . ALA A 1 74 ? 13.587 -4.447 7.122 1.00 52.12 74 ALA A N 1
ATOM 558 C CA . ALA A 1 74 ? 12.161 -4.793 7.182 1.00 52.12 74 ALA A CA 1
ATOM 559 C C . ALA A 1 74 ? 11.346 -4.366 5.939 1.00 52.12 74 ALA A C 1
ATOM 561 O O . ALA A 1 74 ? 10.170 -4.699 5.810 1.00 52.12 74 ALA A O 1
ATOM 562 N N . THR A 1 75 ? 11.979 -3.768 4.926 1.00 53.75 75 THR A N 1
ATOM 563 C CA . THR A 1 75 ? 11.476 -3.766 3.538 1.00 53.75 75 THR A CA 1
ATOM 564 C C . THR A 1 75 ? 11.188 -5.180 2.978 1.00 53.75 75 THR A C 1
ATOM 566 O O . THR A 1 75 ? 10.467 -5.305 1.987 1.00 53.75 75 THR A O 1
ATOM 569 N N . GLY A 1 76 ? 11.611 -6.258 3.660 1.00 56.41 76 GLY A N 1
ATOM 570 C CA . GLY A 1 76 ? 11.123 -7.635 3.471 1.00 56.41 76 GLY A CA 1
ATOM 571 C C . GLY A 1 76 ? 9.605 -7.833 3.642 1.00 56.41 76 GLY A C 1
ATOM 572 O O . GLY A 1 76 ? 9.043 -8.751 3.041 1.00 56.41 76 GLY A O 1
ATOM 573 N N . VAL A 1 77 ? 8.904 -6.943 4.356 1.00 63.25 77 VAL A N 1
ATOM 574 C CA . VAL A 1 77 ? 7.431 -6.976 4.468 1.00 63.25 77 VAL A CA 1
ATOM 575 C C . VAL A 1 77 ? 6.761 -6.813 3.097 1.00 63.25 77 VAL A C 1
ATOM 577 O O . VAL A 1 77 ? 5.731 -7.433 2.840 1.00 63.25 77 VAL A O 1
ATOM 580 N N . GLY A 1 78 ? 7.376 -6.079 2.162 1.00 69.25 78 GLY A N 1
ATOM 581 C CA . GLY A 1 78 ? 6.872 -5.976 0.788 1.00 69.25 78 GLY A CA 1
ATOM 582 C C . GLY A 1 78 ? 6.882 -7.313 0.032 1.00 69.25 78 GLY A C 1
ATOM 583 O O . GLY A 1 78 ? 5.996 -7.562 -0.784 1.00 69.25 78 GLY A O 1
ATOM 584 N N . GLY A 1 79 ? 7.842 -8.197 0.330 1.00 67.50 79 GLY A N 1
ATOM 585 C CA . GLY A 1 79 ? 7.869 -9.568 -0.193 1.00 67.50 79 GLY A CA 1
ATOM 586 C C . GLY A 1 79 ? 6.735 -10.417 0.379 1.00 67.50 79 GLY A C 1
ATOM 587 O O . GLY A 1 79 ? 5.996 -11.034 -0.379 1.00 67.50 79 GLY A O 1
ATOM 588 N N . ILE A 1 80 ? 6.521 -10.346 1.696 1.00 74.62 80 ILE A N 1
ATOM 589 C CA . ILE A 1 80 ? 5.421 -11.047 2.379 1.00 74.62 80 ILE A CA 1
ATOM 590 C C . ILE A 1 80 ? 4.066 -10.619 1.802 1.00 74.62 80 ILE A C 1
ATOM 592 O O . ILE A 1 80 ? 3.230 -11.458 1.479 1.00 74.62 80 ILE A O 1
ATOM 596 N N . VAL A 1 81 ? 3.850 -9.313 1.627 1.00 80.50 81 VAL A N 1
ATOM 597 C CA . VAL A 1 81 ? 2.608 -8.787 1.043 1.00 80.50 81 VAL A CA 1
ATOM 598 C C . VAL A 1 81 ? 2.431 -9.261 -0.400 1.00 80.50 81 VAL A C 1
ATOM 600 O O . VAL A 1 81 ? 1.321 -9.629 -0.781 1.00 80.50 81 VAL A O 1
ATOM 603 N N . ARG A 1 82 ? 3.507 -9.310 -1.196 1.00 78.75 82 ARG A N 1
ATOM 604 C CA . ARG A 1 82 ? 3.461 -9.832 -2.569 1.00 78.75 82 ARG A CA 1
ATOM 605 C C . ARG A 1 82 ? 3.047 -11.301 -2.607 1.00 78.75 82 ARG A C 1
ATOM 607 O O . ARG A 1 82 ? 2.200 -11.647 -3.425 1.00 78.75 82 ARG A O 1
ATOM 614 N N . ASP A 1 83 ? 3.592 -12.128 -1.722 1.00 77.06 83 ASP A N 1
ATOM 615 C CA . ASP A 1 83 ? 3.258 -13.552 -1.648 1.00 77.06 83 ASP A CA 1
ATOM 616 C C . ASP A 1 83 ? 1.798 -13.752 -1.216 1.00 77.06 83 ASP A C 1
ATOM 618 O O . ASP A 1 83 ? 1.058 -14.501 -1.848 1.00 77.06 83 ASP A O 1
ATOM 622 N N . LEU A 1 84 ? 1.326 -12.996 -0.217 1.00 77.88 84 LEU A N 1
ATOM 623 C CA . LEU A 1 84 ? -0.079 -13.018 0.209 1.00 77.88 84 LEU A CA 1
ATOM 624 C C . LEU A 1 84 ? -1.055 -12.619 -0.910 1.00 77.88 84 LEU A C 1
ATOM 626 O O . LEU A 1 84 ? -2.150 -13.179 -1.011 1.00 77.88 84 LEU A O 1
ATOM 630 N N . VAL A 1 85 ? -0.675 -11.647 -1.743 1.00 82.25 85 VAL A N 1
ATOM 631 C CA . VAL A 1 85 ? -1.451 -11.251 -2.927 1.00 82.25 85 VAL A CA 1
ATOM 632 C C . VAL A 1 85 ? -1.388 -12.339 -4.003 1.00 82.25 85 VAL A C 1
ATOM 634 O O . VAL A 1 85 ? -2.424 -12.683 -4.570 1.00 82.25 85 VAL A O 1
ATOM 637 N N . GLY A 1 86 ? -0.209 -12.913 -4.258 1.00 75.44 86 GLY A N 1
ATOM 638 C CA . GLY A 1 86 ? -0.012 -13.997 -5.226 1.00 75.44 86 GLY A CA 1
ATOM 639 C C . GLY A 1 86 ? -0.816 -15.257 -4.895 1.00 75.44 86 GLY A C 1
ATOM 640 O O . GLY A 1 86 ? -1.409 -15.858 -5.788 1.00 75.44 86 GLY A O 1
ATOM 641 N N . ASP A 1 87 ? -0.921 -15.592 -3.610 1.00 79.75 87 ASP A N 1
ATOM 642 C CA . ASP A 1 87 ? -1.722 -16.710 -3.099 1.00 79.75 87 ASP A CA 1
ATOM 643 C C . ASP A 1 87 ? -3.237 -16.414 -3.074 1.00 79.75 87 ASP A C 1
ATOM 645 O O . ASP A 1 87 ? -4.037 -17.270 -2.692 1.00 79.75 87 ASP A O 1
ATOM 649 N N . GLY A 1 88 ? -3.659 -15.194 -3.433 1.00 78.94 88 GLY A N 1
ATOM 650 C CA . GLY A 1 88 ? -5.063 -14.772 -3.403 1.00 78.94 88 GLY A CA 1
ATOM 651 C C . GLY A 1 88 ? -5.646 -14.624 -1.993 1.00 78.94 88 GLY A C 1
ATOM 652 O O . GLY A 1 88 ? -6.864 -14.638 -1.820 1.00 78.94 88 GLY A O 1
ATOM 653 N N . ARG A 1 89 ? -4.792 -14.496 -0.970 1.00 79.75 89 ARG A N 1
ATOM 654 C CA . ARG A 1 89 ? -5.185 -14.397 0.449 1.00 79.75 89 ARG A CA 1
ATOM 655 C C . ARG A 1 89 ? -5.611 -12.981 0.844 1.00 79.75 89 ARG A C 1
ATOM 657 O O . ARG A 1 89 ? -6.352 -12.809 1.811 1.00 79.75 89 ARG A O 1
ATOM 664 N N . VAL A 1 90 ? -5.152 -11.977 0.097 1.00 84.00 90 VAL A N 1
ATOM 665 C CA . VAL A 1 90 ? -5.411 -10.548 0.323 1.00 84.00 90 VAL A CA 1
ATOM 666 C C . VAL A 1 90 ? -6.232 -9.978 -0.832 1.00 84.00 90 VAL A C 1
ATOM 668 O O . VAL A 1 90 ? -5.932 -10.223 -1.997 1.00 84.00 90 VAL A O 1
ATOM 671 N N . THR A 1 91 ? -7.265 -9.196 -0.513 1.00 82.12 91 THR A N 1
ATOM 672 C CA . THR A 1 91 ? -8.164 -8.573 -1.501 1.00 82.12 91 THR A CA 1
ATOM 673 C C . THR A 1 91 ? -7.744 -7.158 -1.889 1.00 82.12 91 THR A C 1
ATOM 675 O O . THR A 1 91 ? -8.059 -6.705 -2.987 1.00 82.12 91 THR A O 1
ATOM 678 N N . ALA A 1 92 ? -7.025 -6.459 -1.009 1.00 84.81 92 ALA A N 1
ATOM 679 C CA . ALA A 1 92 ? -6.420 -5.160 -1.282 1.00 84.81 92 ALA A CA 1
ATOM 680 C C . ALA A 1 92 ? -5.186 -4.959 -0.397 1.00 84.81 92 ALA A C 1
ATOM 682 O O . ALA A 1 92 ? -5.192 -5.360 0.766 1.00 84.81 92 ALA A O 1
ATOM 683 N N . ALA A 1 93 ? -4.151 -4.312 -0.927 1.00 86.50 93 ALA A N 1
ATOM 684 C CA . ALA A 1 93 ? -2.951 -3.950 -0.183 1.00 86.50 93 ALA A CA 1
ATOM 685 C C . ALA A 1 93 ? -2.463 -2.561 -0.608 1.00 86.50 93 ALA A C 1
ATOM 687 O O . ALA A 1 93 ? -2.516 -2.219 -1.789 1.00 86.50 93 ALA A O 1
ATOM 688 N N . THR A 1 94 ? -1.982 -1.768 0.344 1.00 85.81 94 THR A N 1
ATOM 689 C CA . THR A 1 94 ? -1.298 -0.493 0.093 1.00 85.81 94 THR A CA 1
ATOM 690 C C . THR A 1 94 ? -0.278 -0.246 1.194 1.00 85.81 94 THR A C 1
ATOM 692 O O . THR A 1 94 ? -0.485 -0.637 2.341 1.00 85.81 94 THR A O 1
ATOM 695 N N . ASP A 1 95 ? 0.830 0.395 0.862 1.00 85.62 95 ASP A N 1
ATOM 696 C CA . ASP A 1 95 ? 1.820 0.830 1.838 1.00 85.62 95 ASP A CA 1
ATOM 697 C C . ASP A 1 95 ? 1.323 2.049 2.640 1.00 85.62 95 ASP A C 1
ATOM 699 O O . ASP A 1 95 ? 0.468 2.813 2.184 1.00 85.62 95 ASP A O 1
ATOM 703 N N . LEU A 1 96 ? 1.854 2.219 3.855 1.00 81.81 96 LEU A N 1
ATOM 704 C CA . LEU A 1 96 ? 1.589 3.357 4.743 1.00 81.81 96 LEU A CA 1
ATOM 705 C C . LEU A 1 96 ? 2.696 4.417 4.638 1.00 81.81 96 LEU A C 1
ATOM 707 O O . LEU A 1 96 ? 3.294 4.816 5.642 1.00 81.81 96 LEU A O 1
ATOM 711 N N . SER A 1 97 ? 2.991 4.841 3.408 1.00 77.81 97 SER A N 1
ATOM 712 C CA . SER A 1 97 ? 3.946 5.915 3.135 1.00 77.81 97 SER A CA 1
ATOM 713 C C . SER A 1 97 ? 3.282 7.288 3.282 1.00 77.81 97 SER A C 1
ATOM 715 O O . SER A 1 97 ? 2.981 7.725 4.392 1.00 77.81 97 SER A O 1
ATOM 717 N N . ARG A 1 98 ? 3.035 7.983 2.171 1.00 77.19 98 ARG A N 1
ATOM 718 C CA . ARG A 1 98 ? 2.667 9.396 2.153 1.00 77.19 98 ARG A CA 1
ATOM 719 C C . ARG A 1 98 ? 1.238 9.621 2.652 1.00 77.19 98 ARG A C 1
ATOM 721 O O . ARG A 1 98 ? 0.281 9.125 2.059 1.00 77.19 98 ARG A O 1
ATOM 728 N N . GLY A 1 99 ? 1.091 10.427 3.702 1.00 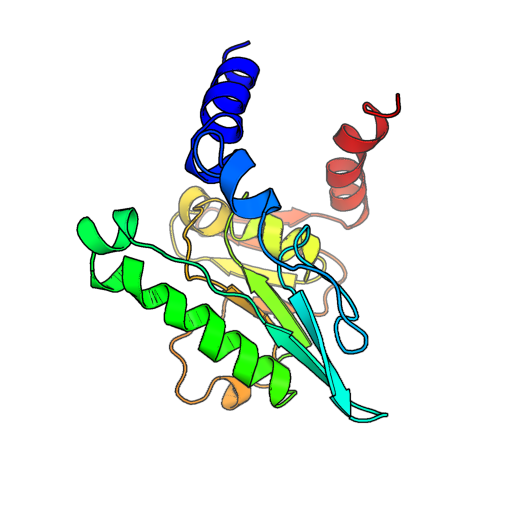76.88 99 GLY A N 1
ATOM 729 C CA . GLY A 1 99 ? -0.188 10.719 4.355 1.00 76.88 99 GLY A CA 1
ATOM 730 C C . GLY A 1 99 ? -0.669 9.657 5.355 1.00 76.88 99 GLY A C 1
ATOM 731 O O . GLY A 1 99 ? -1.774 9.798 5.884 1.00 76.88 99 GLY A O 1
ATOM 732 N N . GLY A 1 100 ? 0.139 8.625 5.624 1.00 85.81 100 GLY A N 1
ATOM 733 C CA . GLY A 1 100 ? -0.097 7.639 6.680 1.00 85.81 100 GLY A CA 1
ATOM 734 C C . GLY A 1 100 ? -1.336 6.752 6.492 1.00 85.81 100 GLY A C 1
ATOM 735 O O . GLY A 1 100 ? -1.869 6.574 5.391 1.00 85.81 100 GLY A O 1
ATOM 736 N N . LEU A 1 101 ? -1.803 6.173 7.604 1.00 87.06 101 LEU A N 1
ATOM 737 C CA . LEU A 1 101 ? -2.948 5.260 7.646 1.00 87.06 101 LEU A CA 1
ATOM 738 C C . LEU A 1 101 ? -4.241 5.909 7.142 1.00 87.06 101 LEU A C 1
ATOM 740 O O . LEU A 1 101 ? -5.019 5.249 6.454 1.00 87.06 101 LEU A O 1
ATOM 744 N N . LEU A 1 102 ? -4.477 7.190 7.437 1.00 88.19 102 LEU A N 1
ATOM 745 C CA . LEU A 1 102 ? -5.694 7.867 6.989 1.00 88.19 102 LEU A CA 1
ATOM 746 C C . LEU A 1 102 ? -5.771 7.934 5.461 1.00 88.19 102 LEU A C 1
ATOM 748 O O . LEU A 1 102 ? -6.801 7.589 4.882 1.00 88.19 102 LEU A O 1
ATOM 752 N N . ALA A 1 103 ? -4.685 8.345 4.801 1.00 86.69 103 ALA A N 1
ATOM 753 C CA . ALA A 1 103 ? -4.643 8.423 3.344 1.00 86.69 103 ALA A CA 1
ATOM 754 C C . ALA A 1 103 ? -4.835 7.041 2.699 1.00 86.69 103 ALA A C 1
ATOM 756 O O . ALA A 1 103 ? -5.586 6.910 1.728 1.00 86.69 103 ALA A O 1
ATOM 757 N N . ALA A 1 104 ? -4.218 6.007 3.278 1.00 86.75 104 ALA A N 1
ATOM 758 C CA . ALA A 1 104 ? -4.408 4.626 2.854 1.00 86.75 104 ALA A CA 1
ATOM 759 C C . ALA A 1 104 ? -5.882 4.196 2.968 1.00 86.75 104 ALA A C 1
ATOM 761 O O . ALA A 1 104 ? -6.472 3.773 1.974 1.00 86.75 104 ALA A O 1
ATOM 762 N N . LEU A 1 105 ? -6.511 4.377 4.135 1.00 88.25 105 LEU A N 1
ATOM 763 C CA . LEU A 1 105 ? -7.917 4.024 4.366 1.00 88.25 105 LEU A CA 1
ATOM 764 C C . LEU A 1 105 ? -8.854 4.734 3.390 1.00 88.25 105 LEU A C 1
ATOM 766 O O . LEU A 1 105 ? -9.715 4.094 2.798 1.00 88.25 105 LEU A O 1
ATOM 770 N N . VAL A 1 106 ? -8.664 6.033 3.162 1.00 87.00 106 VAL A N 1
ATOM 771 C CA . VAL A 1 106 ? -9.487 6.797 2.214 1.00 87.00 106 VAL A CA 1
ATOM 772 C C . VAL A 1 106 ? -9.370 6.249 0.789 1.00 87.00 106 VAL A C 1
ATOM 774 O O . VAL A 1 106 ? -10.361 6.214 0.062 1.00 87.00 106 VAL A O 1
ATOM 777 N N . LYS A 1 107 ? -8.178 5.799 0.385 1.00 81.19 107 LYS A N 1
ATOM 778 C CA . LYS A 1 107 ? -7.919 5.306 -0.971 1.00 81.19 107 LYS A CA 1
ATOM 779 C C . LYS A 1 107 ? -8.435 3.887 -1.201 1.00 81.19 107 LYS A C 1
ATOM 781 O O . LYS A 1 107 ? -8.983 3.623 -2.269 1.00 81.19 107 LYS A O 1
ATOM 786 N N . VAL A 1 108 ? -8.238 2.976 -0.244 1.00 83.69 108 VAL A N 1
ATOM 787 C CA . VAL A 1 108 ? -8.513 1.539 -0.450 1.00 83.69 108 VAL A CA 1
ATOM 788 C C . VAL A 1 108 ? -9.694 0.994 0.351 1.00 83.69 108 VAL A C 1
ATOM 790 O O . VAL A 1 108 ? -10.244 -0.040 -0.015 1.00 83.69 108 VAL A O 1
ATOM 793 N N . ALA A 1 109 ? -10.109 1.671 1.422 1.00 86.69 109 ALA A N 1
ATOM 794 C CA . ALA A 1 109 ? -11.179 1.222 2.312 1.00 86.69 109 ALA A CA 1
ATOM 795 C C . ALA A 1 109 ? -12.039 2.390 2.859 1.00 86.69 109 ALA A C 1
ATOM 797 O O . ALA A 1 109 ? -12.204 2.507 4.078 1.00 86.69 109 ALA A O 1
ATOM 798 N N . PRO A 1 110 ? -12.626 3.253 2.002 1.00 86.00 110 PRO A N 1
ATOM 799 C CA . PRO A 1 110 ? -13.355 4.454 2.439 1.00 86.00 110 PRO A CA 1
ATOM 800 C C . PRO A 1 110 ? -14.648 4.163 3.223 1.00 86.00 110 PRO A C 1
ATOM 802 O O . PRO A 1 110 ? -15.221 5.068 3.818 1.00 86.00 110 PRO A O 1
ATOM 805 N N . GLY A 1 111 ? -15.113 2.913 3.233 1.00 89.38 111 GLY A N 1
ATOM 806 C CA . GLY A 1 111 ? -16.255 2.430 4.014 1.00 89.38 111 GLY A CA 1
ATOM 807 C C . GLY A 1 111 ? -15.831 1.532 5.179 1.00 89.38 111 GLY A C 1
ATOM 808 O O . GLY A 1 111 ? -16.373 0.437 5.336 1.00 89.38 111 GLY A O 1
ATOM 809 N N . SER A 1 112 ? -14.795 1.912 5.929 1.00 91.81 112 SER A N 1
ATOM 810 C CA . SER A 1 112 ? -14.264 1.110 7.041 1.00 91.81 112 SER A CA 1
ATOM 811 C C . SER A 1 112 ? -14.600 1.691 8.416 1.00 91.81 112 SER A C 1
ATOM 813 O O . SER A 1 112 ? -14.707 2.903 8.579 1.00 91.81 112 SER A O 1
ATOM 815 N N . ASP A 1 113 ? -14.765 0.816 9.413 1.00 93.12 113 ASP A N 1
ATOM 816 C CA . ASP A 1 113 ? -14.820 1.166 10.841 1.00 93.12 113 ASP A CA 1
ATOM 817 C C . ASP A 1 113 ? -13.514 0.696 11.493 1.00 93.12 113 ASP A C 1
ATOM 819 O O . ASP A 1 113 ? -13.212 -0.502 11.508 1.00 93.12 113 ASP A O 1
ATOM 823 N N . VAL A 1 114 ? -12.711 1.657 11.950 1.00 94.12 114 VAL A N 1
ATOM 824 C CA . VAL A 1 114 ? -11.337 1.480 12.428 1.00 94.12 114 VAL A CA 1
ATOM 825 C C . VAL A 1 114 ? -11.218 1.997 13.856 1.00 94.12 114 VAL A C 1
ATOM 827 O O . VAL A 1 114 ? -11.709 3.078 14.172 1.00 94.12 114 VAL A O 1
ATOM 830 N N . THR A 1 115 ? -10.543 1.242 14.723 1.00 94.75 115 THR A N 1
ATOM 831 C CA . THR A 1 115 ? -10.302 1.599 16.128 1.00 94.75 115 THR A CA 1
ATOM 832 C C . THR A 1 115 ? -8.810 1.736 16.419 1.00 94.75 115 THR A C 1
ATOM 834 O O . THR A 1 115 ? -8.029 0.805 16.212 1.00 94.75 115 THR A O 1
ATOM 837 N N . LEU A 1 116 ? -8.427 2.901 16.940 1.00 91.44 116 LEU A N 1
ATOM 838 C CA . LEU A 1 116 ? -7.051 3.317 17.201 1.00 91.44 116 LEU A CA 1
ATOM 839 C C . LEU A 1 116 ? -6.921 3.729 18.672 1.00 91.44 116 LEU A C 1
ATOM 841 O O . LEU A 1 116 ? -7.603 4.647 19.131 1.00 91.44 116 LEU A O 1
ATOM 845 N N . ALA A 1 117 ? -6.088 3.008 19.424 1.00 89.44 117 ALA A N 1
ATOM 846 C CA . ALA A 1 117 ? -5.958 3.175 20.875 1.00 89.44 117 ALA A CA 1
ATOM 847 C C . ALA A 1 117 ? -4.819 4.128 21.284 1.00 89.44 117 ALA A C 1
ATOM 849 O O . ALA A 1 117 ? -4.817 4.621 22.415 1.00 89.44 117 ALA A O 1
ATOM 850 N N . GLY A 1 118 ? -3.847 4.353 20.395 1.00 88.88 118 GLY A N 1
ATOM 851 C CA . GLY A 1 118 ? -2.710 5.242 20.614 1.00 88.88 118 GLY A CA 1
ATOM 852 C C . GLY A 1 118 ? -3.029 6.720 20.401 1.00 88.88 118 GLY A C 1
ATOM 853 O O . GLY A 1 118 ? -4.189 7.141 20.408 1.00 88.88 118 GLY A O 1
ATOM 854 N N . ASP A 1 119 ? -1.970 7.515 20.239 1.00 90.06 119 ASP A N 1
ATOM 855 C CA . ASP A 1 119 ? -2.103 8.921 19.869 1.00 90.06 119 ASP A CA 1
ATOM 856 C C . ASP A 1 119 ? -2.724 9.038 18.463 1.00 90.06 119 ASP A C 1
ATOM 858 O O . ASP A 1 119 ? -2.220 8.420 17.519 1.00 90.06 119 ASP A O 1
ATOM 862 N N . PRO A 1 120 ? -3.820 9.796 18.289 1.00 86.31 120 PRO A N 1
ATOM 863 C CA . PRO A 1 120 ? -4.501 9.866 17.005 1.00 86.31 120 PRO A CA 1
ATOM 864 C C . PRO A 1 120 ? -3.662 10.456 15.872 1.00 86.31 120 PRO A C 1
ATOM 866 O O . PRO A 1 120 ? -3.840 10.048 14.726 1.00 86.31 120 PRO A O 1
ATOM 869 N N . LEU A 1 121 ? -2.777 11.419 16.155 1.00 84.06 121 LEU A N 1
ATOM 870 C CA . LEU A 1 121 ? -1.960 12.037 15.114 1.00 84.06 121 LEU A CA 1
ATOM 871 C C . LEU A 1 121 ? -0.882 11.065 14.643 1.00 84.06 121 LEU A C 1
ATOM 873 O O . LEU A 1 121 ? -0.696 10.895 13.437 1.00 84.06 121 LEU A O 1
ATOM 877 N N . GLU A 1 122 ? -0.228 10.385 15.580 1.00 84.50 122 GLU A N 1
ATOM 878 C CA . GLU A 1 122 ? 0.753 9.355 15.251 1.00 84.50 122 GLU A CA 1
ATOM 879 C C . GLU A 1 122 ? 0.104 8.174 14.519 1.00 84.50 122 GLU A C 1
ATOM 881 O O . GLU A 1 122 ? 0.570 7.792 13.449 1.00 84.50 122 GLU A O 1
ATOM 886 N N . GLU A 1 123 ? -1.001 7.608 15.020 1.00 86.81 123 GLU A N 1
ATOM 887 C CA . GLU A 1 123 ? -1.602 6.426 14.383 1.00 86.81 123 GLU A CA 1
ATOM 888 C C . GLU A 1 123 ? -2.191 6.730 12.991 1.00 86.81 123 GLU A C 1
ATOM 890 O O . GLU A 1 123 ? -2.153 5.861 12.118 1.00 86.81 123 GLU A O 1
ATOM 895 N N . LEU A 1 124 ? -2.710 7.942 12.746 1.00 86.19 124 LEU A N 1
ATOM 896 C CA . LEU A 1 124 ? -3.322 8.297 11.457 1.00 86.19 124 LEU A CA 1
ATOM 897 C C . LEU A 1 124 ? -2.330 8.829 10.423 1.00 86.19 124 LEU A C 1
ATOM 899 O O . LEU A 1 124 ? -2.505 8.546 9.236 1.00 86.19 124 LEU A O 1
ATOM 903 N N . PHE A 1 125 ? -1.330 9.605 10.845 1.00 84.12 125 PHE A N 1
ATOM 904 C CA . PHE A 1 125 ? -0.486 10.386 9.935 1.00 84.12 125 PHE A CA 1
ATOM 905 C C . PHE A 1 125 ? 0.993 10.004 9.969 1.00 84.12 125 PHE A C 1
ATOM 907 O O . PHE A 1 125 ? 1.748 10.532 9.154 1.00 84.12 125 PHE A O 1
ATOM 914 N N . ALA A 1 126 ? 1.431 9.100 10.856 1.00 80.50 126 ALA A N 1
ATOM 915 C CA . ALA A 1 126 ? 2.816 8.644 10.835 1.00 80.50 126 ALA A CA 1
ATOM 916 C C . ALA A 1 126 ? 3.120 7.912 9.524 1.00 80.50 126 ALA A C 1
ATOM 918 O O . ALA A 1 126 ? 2.623 6.814 9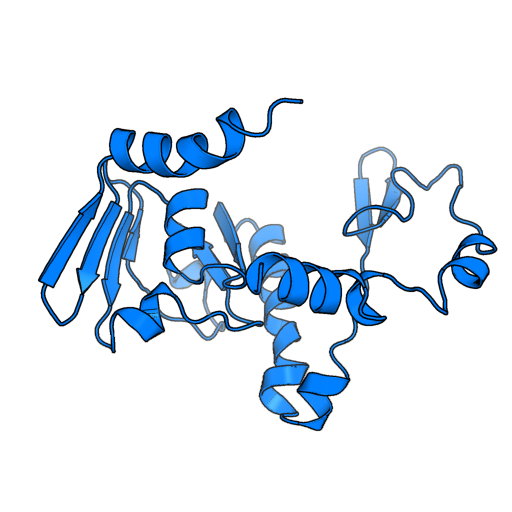.258 1.00 80.50 126 ALA A O 1
ATOM 919 N N . GLU A 1 127 ? 3.991 8.520 8.730 1.00 77.19 127 GLU A N 1
ATOM 920 C CA . GLU A 1 127 ? 4.581 7.901 7.555 1.00 77.19 127 GLU A CA 1
ATOM 921 C C . GLU A 1 127 ? 5.686 6.967 8.042 1.00 77.19 127 GLU A C 1
ATOM 923 O O . GLU A 1 127 ? 6.654 7.387 8.680 1.00 77.19 127 GLU A O 1
ATOM 928 N N . THR A 1 128 ? 5.526 5.668 7.819 1.00 65.19 128 THR A N 1
ATOM 929 C CA . THR A 1 128 ? 6.551 4.702 8.219 1.00 65.19 128 THR A CA 1
ATOM 930 C C . THR A 1 128 ? 6.619 3.613 7.178 1.00 65.19 128 THR A C 1
ATOM 932 O O . THR A 1 128 ? 5.680 2.841 6.976 1.00 65.19 128 THR A O 1
ATOM 935 N N . TYR A 1 129 ? 7.765 3.586 6.517 1.00 66.62 129 TYR A N 1
ATOM 936 C CA . TYR A 1 129 ? 8.096 2.628 5.482 1.00 66.62 129 TYR A CA 1
ATOM 937 C C . TYR A 1 129 ? 8.164 1.213 6.073 1.00 66.62 129 TYR A C 1
ATOM 939 O O . TYR A 1 129 ? 8.520 1.034 7.233 1.00 66.62 129 TYR A O 1
ATOM 947 N N . GLY A 1 130 ? 7.767 0.207 5.290 1.00 71.06 130 GLY A N 1
ATOM 948 C CA . GLY A 1 130 ? 7.693 -1.187 5.750 1.00 71.06 130 GLY A CA 1
ATOM 949 C C . GLY A 1 130 ? 6.374 -1.577 6.428 1.00 71.06 130 GLY A C 1
ATOM 950 O O . GLY A 1 130 ? 6.172 -2.754 6.713 1.00 71.06 130 GLY A O 1
ATOM 951 N N . ARG A 1 131 ? 5.434 -0.641 6.625 1.00 83.50 131 ARG A N 1
ATOM 952 C CA . ARG A 1 131 ? 4.066 -0.954 7.068 1.00 83.50 131 ARG A CA 1
ATOM 953 C C . ARG A 1 131 ? 3.097 -0.964 5.894 1.00 83.50 131 ARG A C 1
ATOM 955 O O . ARG A 1 131 ? 3.136 -0.086 5.035 1.00 83.50 131 ARG A O 1
ATOM 962 N N . PHE A 1 132 ? 2.192 -1.936 5.898 1.00 86.75 132 PHE A N 1
ATOM 963 C CA . PHE A 1 132 ? 1.167 -2.096 4.875 1.00 86.75 132 PHE A CA 1
ATOM 964 C C . PHE A 1 132 ? -0.206 -2.203 5.521 1.00 86.75 132 PHE A C 1
ATOM 966 O O . PHE A 1 132 ? -0.385 -2.868 6.540 1.00 86.75 132 PHE A O 1
ATOM 973 N N . LEU A 1 133 ? -1.184 -1.567 4.890 1.00 90.25 133 LEU A N 1
ATOM 974 C CA . LEU A 1 133 ? -2.588 -1.834 5.124 1.00 90.25 133 LEU A CA 1
ATOM 975 C C . LEU A 1 133 ? -3.030 -2.920 4.146 1.00 90.25 133 LEU A C 1
ATOM 977 O O . LEU A 1 133 ? -2.935 -2.740 2.931 1.00 90.25 133 LEU A O 1
ATOM 981 N N . VAL A 1 134 ? -3.533 -4.029 4.680 1.00 90.38 134 VAL A N 1
ATOM 982 C CA . VAL A 1 134 ? -4.070 -5.143 3.894 1.00 90.38 134 VAL A CA 1
ATOM 983 C C . VAL A 1 134 ? -5.512 -5.434 4.291 1.00 90.38 134 VAL A C 1
ATOM 985 O O . VAL A 1 134 ? -5.879 -5.332 5.461 1.00 90.38 134 VAL A O 1
ATOM 988 N N . ALA A 1 135 ? -6.330 -5.806 3.312 1.00 90.94 135 ALA A N 1
ATOM 989 C CA . ALA A 1 135 ? -7.678 -6.312 3.518 1.00 90.94 135 ALA A CA 1
ATOM 990 C C . ALA A 1 135 ? -7.700 -7.824 3.268 1.00 90.94 135 ALA A C 1
ATOM 992 O O . ALA A 1 135 ? -7.248 -8.300 2.226 1.00 90.94 135 ALA A O 1
ATOM 993 N N . VAL A 1 136 ? -8.242 -8.574 4.224 1.00 89.94 136 VAL A N 1
ATOM 994 C CA . VAL A 1 136 ? -8.388 -10.033 4.156 1.00 89.94 136 VAL A CA 1
ATOM 995 C C . VAL A 1 136 ? -9.817 -10.429 4.510 1.00 89.94 136 VAL A C 1
ATOM 997 O O . VAL A 1 136 ? -10.499 -9.715 5.245 1.00 89.94 136 VAL A O 1
ATOM 1000 N N . GLY A 1 137 ? -10.281 -11.558 3.971 1.00 88.06 137 GLY A N 1
ATOM 1001 C CA . GLY A 1 137 ? -11.603 -12.099 4.305 1.00 88.06 137 GLY A CA 1
ATOM 1002 C C . GLY A 1 137 ? -11.655 -12.740 5.694 1.00 88.06 137 GLY A C 1
ATOM 1003 O O . GLY A 1 137 ? -12.663 -12.622 6.384 1.00 88.06 137 GLY A O 1
ATOM 1004 N N . ASP A 1 138 ? -10.559 -13.383 6.100 1.00 86.81 138 ASP A N 1
ATOM 1005 C CA . ASP A 1 138 ? -10.390 -14.033 7.400 1.00 86.81 138 ASP A CA 1
ATOM 1006 C C . ASP A 1 138 ? -8.969 -13.787 7.926 1.00 86.81 138 ASP A C 1
ATOM 1008 O O . ASP A 1 138 ? -8.020 -13.719 7.144 1.00 86.81 138 ASP A O 1
ATOM 1012 N N . GLU A 1 139 ? -8.807 -13.654 9.242 1.00 88.12 139 GLU A N 1
ATOM 1013 C CA . GLU A 1 139 ? -7.509 -13.391 9.880 1.00 88.12 139 GLU A CA 1
ATOM 1014 C C . GLU A 1 139 ? -6.510 -14.545 9.688 1.00 88.12 139 GLU A C 1
ATOM 1016 O O . GLU A 1 139 ? -5.301 -14.317 9.640 1.00 88.12 139 GLU A O 1
ATOM 1021 N N . SER A 1 140 ? -6.977 -15.780 9.457 1.00 88.38 140 SER A N 1
ATOM 1022 C CA . SER A 1 140 ? -6.111 -16.919 9.125 1.00 88.38 140 SER A CA 1
ATOM 1023 C C . SER A 1 140 ? -5.300 -16.694 7.841 1.00 88.38 140 SER A C 1
ATOM 1025 O O . SER A 1 140 ? -4.234 -17.292 7.647 1.00 88.38 140 SER A O 1
ATOM 1027 N N . ALA A 1 141 ? -5.754 -15.790 6.967 1.00 82.75 141 ALA A N 1
ATOM 1028 C CA . ALA A 1 141 ? -5.015 -15.344 5.794 1.00 82.75 141 ALA A CA 1
ATOM 1029 C C . ALA A 1 141 ? -3.690 -14.646 6.148 1.00 82.75 141 ALA A C 1
ATOM 1031 O O . ALA A 1 141 ? -2.833 -14.539 5.280 1.00 82.75 141 ALA A O 1
ATOM 1032 N N . LEU A 1 142 ? -3.488 -14.242 7.404 1.00 82.44 142 LEU A N 1
ATOM 1033 C CA . LEU A 1 142 ? -2.269 -13.610 7.912 1.00 82.44 142 LEU A CA 1
ATOM 1034 C C . LEU A 1 142 ? -1.481 -14.525 8.866 1.00 82.44 142 LEU A C 1
ATOM 1036 O O . LEU A 1 142 ? -0.579 -14.068 9.565 1.00 82.44 142 LEU A O 1
ATOM 1040 N N . ALA A 1 143 ? -1.794 -15.825 8.911 1.00 81.06 143 ALA A N 1
ATOM 1041 C CA . ALA A 1 143 ? -1.084 -16.772 9.768 1.00 81.06 143 ALA A CA 1
ATOM 1042 C C . ALA A 1 143 ? 0.436 -16.734 9.519 1.00 81.06 143 ALA A C 1
ATOM 1044 O O . ALA A 1 143 ? 0.890 -16.902 8.385 1.00 81.06 143 ALA A O 1
ATOM 1045 N N . GLY A 1 144 ? 1.206 -16.532 10.593 1.00 78.44 144 GLY A N 1
ATOM 1046 C CA . GLY A 1 144 ? 2.669 -16.425 10.549 1.00 78.44 144 GLY A CA 1
ATOM 1047 C C . GLY A 1 144 ? 3.207 -15.042 10.169 1.00 78.44 144 GLY A C 1
ATOM 1048 O O . GLY A 1 144 ? 4.421 -14.876 10.110 1.00 78.44 144 GLY A O 1
ATOM 1049 N N . VAL A 1 145 ? 2.334 -14.058 9.940 1.00 79.88 145 VAL A N 1
ATOM 1050 C CA . VAL A 1 145 ? 2.704 -12.670 9.644 1.00 79.88 145 VAL A CA 1
ATOM 1051 C C . VAL A 1 145 ? 2.424 -11.813 10.873 1.00 79.88 145 VAL A C 1
ATOM 1053 O O . VAL A 1 145 ? 1.331 -11.872 11.436 1.00 79.88 145 VAL A O 1
ATOM 1056 N N . GLU A 1 146 ? 3.397 -11.014 11.304 1.00 81.75 146 GLU A N 1
ATOM 1057 C CA . GLU A 1 146 ? 3.172 -10.025 12.359 1.00 81.75 146 GLU A CA 1
ATOM 1058 C C . GLU A 1 146 ? 2.213 -8.944 11.850 1.00 81.75 146 GLU A C 1
ATOM 1060 O O . GLU A 1 146 ? 2.443 -8.334 10.805 1.00 81.75 146 GLU A O 1
ATOM 1065 N N . HIS A 1 147 ? 1.104 -8.731 12.557 1.00 86.88 147 HIS A N 1
ATOM 1066 C CA . HIS A 1 147 ? 0.073 -7.794 12.132 1.00 86.88 147 HIS A CA 1
ATOM 1067 C C . HIS A 1 147 ? -0.750 -7.272 13.314 1.00 86.88 147 HIS A C 1
ATOM 1069 O O . HIS A 1 147 ? -0.744 -7.830 14.412 1.00 86.88 147 HIS A O 1
ATOM 1075 N N . ARG A 1 148 ? -1.504 -6.198 13.061 1.00 90.62 148 ARG A N 1
ATOM 1076 C CA . ARG A 1 148 ? -2.521 -5.650 13.966 1.00 90.62 148 ARG A CA 1
ATOM 1077 C C . ARG A 1 148 ? -3.821 -5.474 13.192 1.00 90.62 148 ARG A C 1
ATOM 1079 O O . ARG A 1 148 ? -3.839 -4.804 12.162 1.00 90.62 148 ARG A O 1
ATOM 1086 N N . ILE A 1 149 ? -4.918 -6.017 13.716 1.00 92.12 149 ILE A N 1
ATOM 1087 C CA . ILE A 1 149 ? -6.253 -5.739 13.183 1.00 92.12 149 ILE A CA 1
ATOM 1088 C C . ILE A 1 149 ? -6.685 -4.353 13.652 1.00 92.12 149 ILE A C 1
ATOM 1090 O O . ILE A 1 149 ? -6.839 -4.102 14.846 1.00 92.12 149 ILE A O 1
ATOM 1094 N N . VAL A 1 150 ? -6.864 -3.445 12.696 1.00 92.44 150 VAL A N 1
ATOM 1095 C CA . VAL A 1 150 ? -7.265 -2.059 12.974 1.00 92.44 150 VAL A CA 1
ATOM 1096 C C . VAL A 1 150 ? -8.767 -1.844 12.816 1.00 92.44 150 VAL A C 1
ATOM 1098 O O . VAL A 1 150 ? -9.306 -0.911 13.399 1.00 92.44 150 VAL A O 1
ATOM 1101 N N . GLY A 1 151 ? -9.470 -2.693 12.060 1.00 93.12 151 GLY A N 1
ATOM 1102 C CA . GLY A 1 151 ? -10.885 -2.479 11.780 1.00 93.12 151 GLY A CA 1
ATOM 1103 C C . GLY A 1 151 ? -11.500 -3.465 10.798 1.00 93.12 151 GLY A C 1
ATOM 1104 O O . GLY A 1 151 ? -10.905 -4.489 10.462 1.00 93.12 151 GLY A O 1
ATOM 1105 N N . LYS A 1 152 ? -12.711 -3.139 10.338 1.00 93.38 152 LYS A N 1
ATOM 1106 C CA . LYS A 1 152 ? -13.463 -3.912 9.339 1.00 93.38 152 LYS A CA 1
ATOM 1107 C C . LYS A 1 152 ? -13.933 -3.020 8.196 1.00 93.38 152 LYS A C 1
ATOM 1109 O O . LYS A 1 152 ? -14.268 -1.856 8.402 1.00 93.38 152 LYS A O 1
ATOM 1114 N N . VAL A 1 153 ? -13.997 -3.594 6.999 1.00 89.94 153 VAL A N 1
ATOM 1115 C CA . VAL A 1 153 ? -14.535 -2.953 5.790 1.00 89.94 153 VAL A CA 1
ATOM 1116 C C . VAL A 1 153 ? -15.974 -3.429 5.565 1.00 89.94 153 VAL A C 1
ATOM 1118 O O . VAL A 1 153 ? -16.293 -4.574 5.883 1.00 89.94 153 VAL A O 1
ATOM 1121 N N . GLY A 1 154 ? -16.842 -2.569 5.024 1.00 85.19 154 GLY A N 1
ATOM 1122 C CA . GLY A 1 154 ? -18.224 -2.925 4.657 1.00 85.19 154 GLY A CA 1
ATOM 1123 C C . GLY A 1 154 ? -19.294 -1.916 5.084 1.00 85.19 154 GLY A C 1
ATOM 1124 O O . GLY A 1 154 ? -20.482 -2.191 4.934 1.00 85.19 154 GLY A O 1
ATOM 1125 N N . GLY A 1 155 ? -18.890 -0.769 5.630 1.00 86.94 155 GLY A N 1
ATOM 1126 C CA . GLY A 1 155 ? -19.766 0.360 5.924 1.00 86.94 155 GLY A CA 1
ATOM 1127 C C . GLY A 1 155 ? -19.977 1.290 4.725 1.00 86.94 155 GLY A C 1
ATOM 1128 O O . GLY A 1 155 ? -19.325 1.175 3.689 1.00 86.94 155 GLY A O 1
ATOM 1129 N N . ASP A 1 156 ? -20.883 2.250 4.897 1.00 89.25 156 ASP A N 1
ATOM 1130 C CA . ASP A 1 156 ? -21.196 3.317 3.934 1.00 89.25 156 ASP A CA 1
ATOM 1131 C C . ASP A 1 156 ? -20.340 4.581 4.134 1.00 89.25 156 ASP A C 1
ATOM 1133 O O . ASP A 1 156 ? -20.483 5.546 3.388 1.00 89.25 156 ASP A O 1
ATOM 1137 N N . ARG A 1 157 ? -19.490 4.604 5.166 1.00 89.69 157 ARG A N 1
ATOM 1138 C CA . ARG A 1 157 ? -18.712 5.765 5.615 1.00 89.69 157 ARG A CA 1
ATOM 1139 C C . ARG A 1 157 ? -17.414 5.333 6.290 1.00 89.69 157 ARG A C 1
ATOM 1141 O O . ARG A 1 157 ? -17.340 4.219 6.813 1.00 89.69 157 ARG A O 1
ATOM 1148 N N . LEU A 1 158 ? -16.439 6.237 6.350 1.00 90.75 158 LEU A N 1
ATOM 1149 C CA . LEU A 1 158 ? -15.208 6.028 7.108 1.00 90.75 158 LEU A CA 1
ATOM 1150 C C . LEU A 1 158 ? -15.452 6.432 8.562 1.00 90.75 158 LEU A C 1
ATOM 1152 O O . LEU A 1 158 ? -15.746 7.593 8.844 1.00 90.75 158 LEU A O 1
ATOM 1156 N N . THR A 1 159 ? -15.338 5.481 9.482 1.00 92.12 159 THR A N 1
ATOM 1157 C CA . THR A 1 159 ? -15.502 5.697 10.923 1.00 92.12 159 THR A CA 1
ATOM 1158 C C . THR A 1 159 ? -14.181 5.428 11.627 1.00 92.12 159 THR A C 1
ATOM 1160 O O . THR A 1 159 ? -13.669 4.314 11.592 1.00 92.12 159 THR A O 1
ATOM 1163 N N 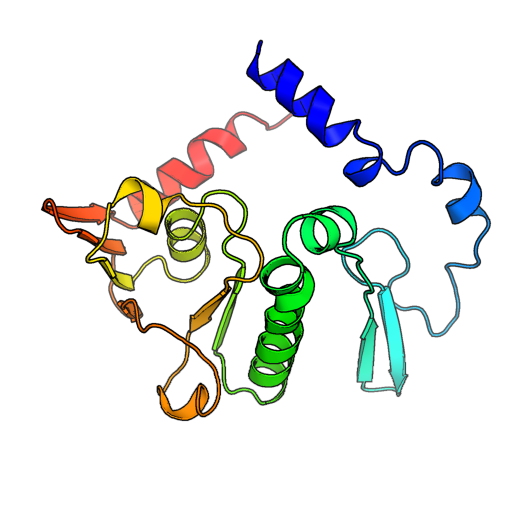. LEU A 1 160 ? -13.636 6.445 12.288 1.00 93.00 160 LEU A N 1
ATOM 1164 C CA . LEU A 1 160 ? -12.405 6.377 13.067 1.00 93.00 160 LEU A CA 1
ATOM 1165 C C . LEU A 1 160 ? -12.754 6.525 14.547 1.00 93.00 160 LEU A C 1
ATOM 1167 O O . LEU A 1 160 ? -13.162 7.596 14.998 1.00 93.00 160 LEU A O 1
ATOM 1171 N N . ARG A 1 161 ? -12.601 5.449 15.311 1.00 93.50 161 ARG A N 1
ATOM 1172 C CA . ARG A 1 161 ? -12.760 5.422 16.767 1.00 93.50 161 ARG A CA 1
ATOM 1173 C C . ARG A 1 161 ? -11.393 5.648 17.390 1.00 93.50 161 ARG A C 1
ATOM 1175 O O . ARG A 1 161 ? -10.587 4.727 17.489 1.00 93.50 161 ARG A O 1
ATOM 1182 N N . LEU A 1 162 ? -11.132 6.895 17.742 1.00 91.56 162 LEU A N 1
ATOM 1183 C CA . LEU A 1 162 ? -9.872 7.364 18.296 1.00 91.56 162 LEU A CA 1
ATOM 1184 C C . LEU A 1 162 ? -9.975 7.408 19.821 1.00 91.56 162 LEU A C 1
ATOM 1186 O O . LEU A 1 162 ? -11.072 7.475 20.383 1.00 91.56 162 LEU A O 1
ATOM 1190 N N . LYS A 1 163 ? -8.824 7.442 20.493 1.00 86.50 163 LYS A N 1
ATOM 1191 C CA . LYS A 1 163 ? -8.743 7.602 21.950 1.00 86.50 163 LYS A CA 1
ATOM 1192 C C . LYS A 1 163 ? -9.559 8.796 22.471 1.00 86.50 163 LYS A C 1
ATOM 1194 O O . LYS A 1 163 ? -10.215 8.678 23.504 1.00 86.50 163 LYS A O 1
ATOM 1199 N N . ASP A 1 164 ? -9.554 9.905 21.732 1.00 85.50 164 ASP A N 1
ATOM 1200 C CA . ASP A 1 164 ? -10.155 11.176 22.158 1.00 85.50 164 ASP A CA 1
ATOM 1201 C C . ASP A 1 164 ? -11.555 11.427 21.566 1.00 85.50 164 ASP A C 1
ATOM 1203 O O . ASP A 1 164 ? -12.154 12.479 21.795 1.00 85.50 164 ASP A O 1
ATOM 1207 N N . GLY A 1 165 ? -12.106 10.477 20.801 1.00 88.81 165 GLY A N 1
ATOM 1208 C CA . GLY A 1 165 ? -13.436 10.611 20.211 1.00 88.81 165 GLY A CA 1
ATOM 1209 C C . GLY A 1 165 ? -13.640 9.797 18.938 1.00 88.81 165 GLY A C 1
ATOM 1210 O O . GLY A 1 165 ? -12.764 9.077 18.474 1.00 88.81 165 GLY A O 1
ATOM 1211 N N . THR A 1 166 ? -14.832 9.901 18.354 1.00 92.31 166 THR A N 1
ATOM 1212 C CA . THR A 1 166 ? -15.144 9.258 17.070 1.00 92.31 166 THR A CA 1
ATOM 1213 C C . THR A 1 166 ? -15.243 10.307 15.972 1.00 92.31 166 THR A C 1
ATOM 1215 O O . THR A 1 166 ? -15.999 11.267 16.101 1.00 92.31 166 THR A O 1
ATOM 1218 N N . VAL A 1 167 ? -14.506 10.098 14.884 1.00 91.00 167 VAL A N 1
ATOM 1219 C CA . VAL A 1 167 ? -14.589 10.894 13.658 1.00 91.00 167 VAL A CA 1
ATOM 1220 C C . VAL A 1 167 ? -15.294 10.058 12.602 1.00 91.00 167 VAL A C 1
ATOM 1222 O O . VAL A 1 167 ? -14.951 8.900 12.385 1.00 91.00 167 VAL A O 1
ATOM 1225 N N . VAL A 1 168 ? -16.294 10.638 11.949 1.00 91.12 168 VAL A N 1
ATOM 1226 C CA . VAL A 1 168 ? -17.051 9.984 10.882 1.00 91.12 168 VAL A CA 1
ATOM 1227 C C . VAL A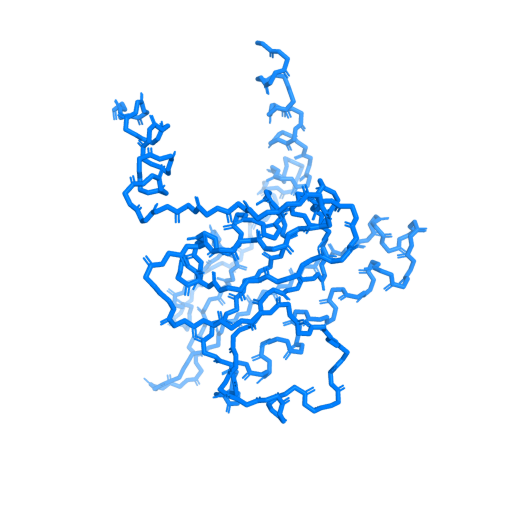 1 168 ? -16.978 10.873 9.656 1.00 91.12 168 VAL A C 1
ATOM 1229 O O . VAL A 1 168 ? -17.319 12.048 9.749 1.00 91.12 168 VAL A O 1
ATOM 1232 N N . ILE A 1 169 ? -16.538 10.316 8.531 1.00 87.69 169 ILE A N 1
ATOM 1233 C CA . ILE A 1 169 ? -16.388 11.044 7.272 1.00 87.69 169 ILE A CA 1
ATOM 1234 C C . ILE A 1 169 ? -17.289 10.393 6.228 1.00 87.69 169 ILE A C 1
ATOM 1236 O O . ILE A 1 169 ? -17.165 9.198 5.935 1.00 87.69 169 ILE A O 1
ATOM 1240 N N . ALA A 1 170 ? -18.223 11.170 5.683 1.00 88.00 170 ALA A N 1
ATOM 1241 C CA . ALA A 1 170 ? -19.131 10.689 4.654 1.00 88.00 170 ALA A CA 1
ATOM 1242 C C . ALA A 1 170 ? -18.415 10.563 3.292 1.00 88.00 170 ALA A C 1
ATOM 1244 O O . ALA A 1 170 ? -17.496 11.335 3.005 1.00 88.00 170 ALA A O 1
ATOM 1245 N N . PRO A 1 171 ? -18.868 9.668 2.391 1.00 83.31 171 PRO A N 1
ATOM 1246 C CA . PRO A 1 171 ? -18.267 9.515 1.062 1.00 83.31 171 PRO A CA 1
ATOM 1247 C C . PRO A 1 171 ? -18.190 10.823 0.270 1.00 83.31 171 PRO A C 1
ATOM 1249 O O . PRO A 1 171 ? -17.165 11.118 -0.333 1.00 83.31 171 PRO A O 1
ATOM 1252 N N . GLY A 1 172 ? -19.239 11.650 0.331 1.00 79.94 172 GLY A N 1
ATOM 1253 C CA . GLY A 1 172 ? -19.261 12.943 -0.358 1.00 79.94 172 GLY A CA 1
ATOM 1254 C C . GLY A 1 172 ? -18.226 13.942 0.174 1.00 79.94 172 GLY A C 1
ATOM 1255 O O . GLY A 1 172 ? -17.707 14.750 -0.591 1.00 79.94 172 GLY A O 1
ATOM 1256 N N . GLU A 1 173 ? -17.880 13.871 1.462 1.00 78.75 173 GLU A N 1
ATOM 1257 C CA . GLU A 1 173 ? -16.829 14.704 2.060 1.00 78.75 173 GLU A CA 1
ATOM 1258 C C . GLU A 1 173 ? -15.437 14.221 1.635 1.00 78.75 173 GLU A C 1
ATOM 1260 O O . GLU A 1 173 ? -14.578 15.041 1.308 1.00 78.75 173 GLU A O 1
ATOM 1265 N N . LEU A 1 174 ? -15.235 12.899 1.559 1.00 79.44 174 LEU A N 1
ATOM 1266 C CA . LEU A 1 174 ? -14.007 12.296 1.032 1.00 79.44 174 LEU A CA 1
ATOM 1267 C C . LEU A 1 174 ? -13.791 12.651 -0.442 1.00 79.44 174 LEU A C 1
ATOM 1269 O O . LEU A 1 174 ? -12.710 13.104 -0.817 1.00 79.44 174 LEU A O 1
ATOM 1273 N N . GLU A 1 175 ? -14.821 12.500 -1.277 1.00 75.50 175 GLU A N 1
ATOM 1274 C CA . GLU A 1 175 ? -14.764 12.870 -2.693 1.00 75.50 175 GLU A CA 1
ATOM 1275 C C . GLU A 1 175 ? -14.465 14.359 -2.875 1.00 75.50 175 GLU A C 1
ATOM 1277 O O . GLU A 1 175 ? -13.612 14.731 -3.688 1.00 75.50 175 GLU A O 1
ATOM 1282 N N . ALA A 1 176 ? -15.121 15.226 -2.099 1.00 75.38 176 ALA A N 1
ATOM 1283 C CA . ALA A 1 176 ? -14.858 16.658 -2.127 1.00 75.38 176 ALA A CA 1
ATOM 1284 C C . ALA A 1 176 ? -13.403 16.970 -1.740 1.00 75.38 176 ALA A C 1
ATOM 1286 O O . ALA A 1 176 ? -12.738 17.725 -2.449 1.00 75.38 176 ALA A O 1
ATOM 1287 N N . ALA A 1 177 ? -12.881 16.356 -0.675 1.00 74.56 177 ALA A N 1
ATOM 1288 C CA . ALA A 1 177 ? -11.507 16.560 -0.221 1.00 74.56 177 ALA A CA 1
ATOM 1289 C C . ALA A 1 177 ? -10.464 16.081 -1.250 1.00 74.56 177 ALA A C 1
ATOM 1291 O O . ALA A 1 177 ? -9.517 16.808 -1.552 1.00 74.56 177 ALA A O 1
ATOM 1292 N N . LEU A 1 178 ? -10.659 14.899 -1.845 1.00 69.62 178 LEU A N 1
ATOM 1293 C CA . LEU A 1 178 ? -9.749 14.331 -2.848 1.00 69.62 178 LEU A CA 1
ATOM 1294 C C . LEU A 1 178 ? -9.749 15.121 -4.168 1.00 69.62 178 LEU A C 1
ATOM 1296 O O . LEU A 1 178 ? -8.722 15.227 -4.846 1.00 69.62 178 LEU A O 1
ATOM 1300 N N . THR A 1 179 ? -10.897 15.685 -4.552 1.00 68.25 179 THR A N 1
ATOM 1301 C CA . THR A 1 179 ? -11.061 16.382 -5.840 1.00 68.25 179 THR A CA 1
ATOM 1302 C C . THR A 1 179 ? -10.821 17.892 -5.774 1.00 68.25 179 THR A C 1
ATOM 1304 O O . THR A 1 179 ? -10.559 18.511 -6.812 1.00 68.25 179 THR A O 1
ATOM 1307 N N . ALA A 1 180 ? -10.859 18.499 -4.581 1.00 59.91 180 ALA A N 1
ATOM 1308 C CA . ALA A 1 180 ? -10.693 19.942 -4.391 1.00 59.91 180 ALA A CA 1
ATOM 1309 C C . ALA A 1 180 ? -9.335 20.469 -4.888 1.00 59.91 180 ALA A C 1
ATOM 1311 O O . ALA A 1 180 ? -9.265 21.573 -5.436 1.00 59.91 180 ALA A O 1
ATOM 1312 N N . THR A 1 181 ? -8.267 19.679 -4.756 1.00 48.25 181 THR A N 1
ATOM 1313 C CA . THR A 1 181 ? -6.909 20.091 -5.152 1.00 48.25 181 THR A CA 1
ATOM 1314 C C . THR A 1 181 ? -6.595 19.730 -6.608 1.00 48.25 181 THR A C 1
ATOM 1316 O O . THR A 1 181 ? -6.000 20.525 -7.334 1.00 48.25 181 THR A O 1
ATOM 1319 N N . THR A 1 182 ? -7.058 18.572 -7.090 1.00 46.81 182 THR A N 1
ATOM 1320 C CA . THR A 1 182 ? -6.774 18.069 -8.449 1.00 46.81 182 THR A CA 1
ATOM 1321 C C . THR A 1 182 ? -7.587 18.762 -9.548 1.00 46.81 182 THR A C 1
ATOM 1323 O O . THR A 1 182 ? -7.110 18.872 -10.676 1.00 46.81 182 THR A O 1
ATOM 1326 N N . ARG A 1 183 ? -8.771 19.327 -9.256 1.00 39.28 183 ARG A N 1
ATOM 1327 C CA . ARG A 1 183 ? -9.524 20.140 -10.241 1.00 39.28 183 ARG A CA 1
ATOM 1328 C C . ARG A 1 183 ? -8.966 21.550 -10.463 1.00 39.28 183 ARG A C 1
ATOM 1330 O O . ARG A 1 183 ? -9.272 22.141 -11.494 1.00 39.28 183 ARG A O 1
ATOM 1337 N N . ARG A 1 184 ? -8.154 22.084 -9.543 1.00 37.94 184 ARG A N 1
ATOM 1338 C CA . ARG A 1 184 ? -7.506 23.406 -9.688 1.00 37.94 184 ARG A CA 1
ATOM 1339 C C . ARG A 1 184 ? -6.174 23.364 -10.447 1.00 37.94 184 ARG A C 1
ATOM 1341 O O . ARG A 1 184 ? -5.666 24.418 -10.799 1.00 37.94 184 ARG A O 1
ATOM 1348 N N . MET A 1 185 ? -5.652 22.171 -10.744 1.00 35.56 185 MET A N 1
ATOM 1349 C CA . MET A 1 185 ? -4.442 21.951 -11.549 1.00 35.56 185 MET A CA 1
ATOM 1350 C C . MET A 1 185 ? -4.762 21.345 -12.928 1.00 35.56 185 MET A C 1
ATOM 1352 O O . MET A 1 185 ? -4.047 20.476 -13.416 1.00 35.56 185 MET A O 1
ATOM 1356 N N . ARG A 1 186 ? -5.856 21.784 -13.563 1.00 30.47 186 ARG A N 1
ATOM 1357 C CA . ARG A 1 186 ? -6.034 21.609 -15.011 1.00 30.47 186 ARG A CA 1
ATOM 1358 C C . ARG A 1 186 ? -5.369 22.797 -15.709 1.00 30.47 186 ARG A C 1
ATOM 1360 O O . ARG A 1 186 ? -5.968 23.869 -15.760 1.00 30.47 186 ARG A O 1
ATOM 1367 N N . TYR A 1 187 ? -4.138 22.601 -16.175 1.00 43.47 187 TYR A N 1
ATOM 1368 C CA . TYR A 1 187 ? -3.574 23.372 -17.285 1.00 43.47 187 TYR A CA 1
ATOM 1369 C C . TYR A 1 187 ? -3.926 22.672 -18.596 1.00 43.47 187 TYR A C 1
ATOM 1371 O O . TYR A 1 187 ? -3.941 21.418 -18.590 1.00 43.47 187 TYR A O 1
#

Radius of gyration: 19.85 Å; chains: 1; bounding box: 46×47×50 Å

Sequence (187 aa):
TDVELACFENLWSEHCSYRSTRPLLRTLPTAGSEVLLGPGDDAAIVRFSDTCALAIGMESHNHPSYVDPYDGAATGVGGIVRDLVGDGRVTAATDLSRGGLLAALVKVAPGSDVTLAGDPLEELFAETYGRFLVAVGDESALAGVEHRIVGKVGGDRLTLRLKDGTVVIAPGELEAALTATTRRMRY

InterPro domains:
  IPR010074 Phosphoribosylformylglycinamidine subunit PurL [PTHR43555] (1-88)
  IPR016188 PurM-like, N-terminal domain [PF00586] (40-88)
  IPR036676 PurM-like, C-terminal domain superfamily [SSF56042] (75-169)
  IPR036921 PurM-like, N-terminal domain superfamily [G3DSA:3.30.1330.10] (10-114)
  IPR036921 PurM-like, N-terminal domain superfamily [SSF55326] (1-88)

Secondary structure (DSSP, 8-state):
-HHHHHHHHHHTSHHHH-TTTHHHHTTS----TTEEE-SSSSSEEEE-SSS-EEEE-----HHHHHH-HHHHHGGGHHHHHHHHHHTT-EEEEEES-TTHHHHHHHHH-TTEEEE--S-HHHHHH---TT-EEEEESSGGGGTTS-----EEE--SSEEEEETTEEEEE-HHHHHHHHHHHHGGG--

Foldseek 3Di:
DVVVVVVCVVCVDCVNPVVPCVVVVVVDDFDDPQFPAGPDDQFTWGHPDPPDIDTDHDDALPVVCVVPVPLSVLLCLVVVVVVLVVVVQFPDKDAQAQQGPQVVCLVTAFFKAFEDEDDPCCRGGPGGGNDMDTHGPDCVSQVPHDDDDGTDGDGQWYWYHYNVGIDIGHNVNSVCVVVVVVVVPDD